Protein AF-A0A0N5A7H6-F1 (afdb_monomer_lite)

Structure (mmCIF, N/CA/C/O backbone):
data_AF-A0A0N5A7H6-F1
#
_entry.id   AF-A0A0N5A7H6-F1
#
loop_
_atom_site.group_PDB
_atom_site.id
_atom_site.type_symbol
_atom_site.label_atom_id
_atom_site.label_alt_id
_atom_site.label_comp_id
_atom_site.label_asym_id
_atom_site.label_entity_id
_atom_site.label_seq_id
_atom_site.pdbx_PDB_ins_code
_atom_site.Cartn_x
_atom_site.Cartn_y
_atom_site.Cartn_z
_atom_site.occupancy
_atom_site.B_iso_or_equiv
_atom_site.auth_seq_id
_atom_site.auth_comp_id
_atom_site.auth_asym_id
_atom_site.auth_atom_id
_atom_site.pdbx_PDB_model_num
ATOM 1 N N . MET A 1 1 ? -6.345 -15.958 -6.154 1.00 75.69 1 MET A N 1
ATOM 2 C CA . MET A 1 1 ? -6.484 -14.493 -5.970 1.00 75.69 1 MET A CA 1
ATOM 3 C C . MET A 1 1 ? -7.931 -14.139 -5.675 1.00 75.69 1 MET A C 1
ATOM 5 O O . MET A 1 1 ? -8.216 -13.827 -4.528 1.00 75.69 1 MET A O 1
ATOM 9 N N . LEU A 1 2 ? -8.843 -14.318 -6.636 1.00 79.56 2 LEU A N 1
ATOM 10 C CA . LEU A 1 2 ? -10.272 -14.018 -6.458 1.00 79.56 2 LEU A CA 1
ATOM 11 C C . LEU A 1 2 ? -10.934 -14.816 -5.324 1.00 79.56 2 LEU A C 1
ATOM 13 O O . LEU A 1 2 ? -11.657 -14.242 -4.518 1.00 79.56 2 LEU A O 1
ATOM 17 N N . SER A 1 3 ? -10.603 -16.105 -5.186 1.00 78.44 3 SER A N 1
ATOM 18 C CA . SER A 1 3 ? -11.061 -16.957 -4.072 1.00 78.44 3 SER A CA 1
ATOM 19 C C . SER A 1 3 ? -10.676 -16.433 -2.683 1.00 78.44 3 SER A C 1
ATOM 21 O O . SER A 1 3 ? -11.324 -16.767 -1.702 1.00 78.44 3 SER A O 1
ATOM 23 N N . ASN A 1 4 ? -9.623 -15.614 -2.604 1.00 75.88 4 ASN A N 1
ATOM 24 C CA . ASN A 1 4 ? -9.122 -15.016 -1.366 1.00 75.88 4 ASN A CA 1
ATOM 25 C C . ASN A 1 4 ? -9.544 -13.540 -1.241 1.00 75.88 4 ASN A C 1
ATOM 27 O O . ASN A 1 4 ? -8.993 -12.808 -0.425 1.00 75.88 4 ASN A O 1
ATOM 31 N N . GLY A 1 5 ? -10.482 -13.082 -2.080 1.00 79.06 5 GLY A N 1
ATOM 32 C CA . GLY A 1 5 ? -10.997 -11.714 -2.074 1.00 79.06 5 GLY A CA 1
ATOM 33 C C . GLY A 1 5 ? -10.101 -10.666 -2.740 1.00 79.06 5 GLY A C 1
ATOM 34 O O . GLY A 1 5 ? -10.402 -9.483 -2.621 1.00 79.06 5 GLY A O 1
ATOM 35 N N . TYR A 1 6 ? -9.027 -11.061 -3.432 1.00 82.62 6 TYR A N 1
ATOM 36 C CA . TYR A 1 6 ? -8.179 -10.128 -4.180 1.00 82.62 6 TYR A CA 1
ATOM 37 C C . TYR A 1 6 ? -8.671 -9.976 -5.619 1.00 82.62 6 TYR A C 1
ATOM 39 O O . TYR A 1 6 ? -8.721 -10.960 -6.358 1.00 82.62 6 TYR A O 1
ATOM 47 N N . ASP A 1 7 ? -8.962 -8.740 -6.019 1.00 88.44 7 ASP A N 1
ATOM 48 C CA . ASP A 1 7 ? -9.400 -8.364 -7.371 1.00 88.44 7 ASP A CA 1
ATOM 49 C C . ASP A 1 7 ? -8.281 -7.758 -8.233 1.00 88.44 7 ASP A C 1
ATOM 51 O O . ASP A 1 7 ? -8.454 -7.556 -9.435 1.00 88.44 7 ASP A O 1
ATOM 55 N N . THR A 1 8 ? -7.124 -7.478 -7.628 1.00 89.75 8 THR A N 1
ATOM 56 C CA . THR A 1 8 ? -6.000 -6.794 -8.262 1.00 89.75 8 THR A CA 1
ATOM 57 C C . THR A 1 8 ? -4.684 -7.469 -7.878 1.00 89.75 8 THR A C 1
ATOM 59 O O . THR A 1 8 ? -4.477 -7.832 -6.719 1.00 89.75 8 THR A O 1
ATOM 62 N N . ALA A 1 9 ? -3.776 -7.619 -8.839 1.00 91.19 9 ALA A N 1
ATOM 63 C CA . ALA A 1 9 ? -2.417 -8.108 -8.633 1.00 91.19 9 ALA A CA 1
ATOM 64 C C . ALA A 1 9 ? -1.413 -7.241 -9.396 1.00 91.19 9 ALA A C 1
ATOM 66 O O . ALA A 1 9 ? -1.769 -6.594 -10.378 1.00 91.19 9 ALA A O 1
ATOM 67 N N . VAL A 1 10 ? -0.151 -7.266 -8.979 1.00 92.94 10 VAL A N 1
ATOM 68 C CA . VAL A 1 10 ? 0.956 -6.692 -9.751 1.00 92.94 10 VAL A CA 1
ATOM 69 C C . VAL A 1 10 ? 1.814 -7.845 -10.246 1.00 92.94 10 VAL A C 1
ATOM 71 O O . VAL A 1 10 ? 2.207 -8.692 -9.445 1.00 92.94 10 VAL A O 1
ATOM 74 N N . LEU A 1 11 ? 2.087 -7.886 -11.548 1.00 93.75 11 LEU A N 1
ATOM 75 C CA . LEU A 1 11 ? 3.046 -8.822 -12.122 1.00 93.75 11 LEU A CA 1
ATOM 76 C C . LEU A 1 11 ? 4.397 -8.122 -12.256 1.00 93.75 11 LEU A C 1
ATOM 78 O O . LEU A 1 11 ? 4.477 -7.077 -12.895 1.00 93.75 11 LEU A O 1
ATOM 82 N N . THR A 1 12 ? 5.438 -8.694 -11.658 1.00 92.00 12 THR A N 1
ATOM 83 C CA . THR A 1 12 ? 6.781 -8.104 -11.609 1.00 92.00 12 THR A CA 1
ATOM 84 C C . THR A 1 12 ? 7.818 -9.109 -12.095 1.00 92.00 12 THR A C 1
ATOM 86 O O . THR A 1 12 ? 8.415 -9.833 -11.300 1.00 92.00 12 THR A O 1
ATOM 89 N N . ASP A 1 13 ? 8.030 -9.163 -13.409 1.00 90.94 13 ASP A N 1
ATOM 90 C CA . ASP A 1 13 ? 9.097 -9.978 -13.994 1.00 90.94 13 ASP A CA 1
ATOM 91 C C . ASP A 1 13 ? 10.478 -9.370 -13.680 1.00 90.94 13 ASP A C 1
ATOM 93 O O . ASP A 1 13 ? 10.632 -8.159 -13.489 1.00 90.94 13 ASP A O 1
ATOM 97 N N . ILE A 1 14 ? 11.509 -10.217 -13.608 1.00 91.94 14 ILE A N 1
ATOM 98 C CA . ILE A 1 14 ? 12.875 -9.786 -13.279 1.00 91.94 14 ILE A CA 1
ATOM 99 C C . ILE A 1 14 ? 13.539 -9.186 -14.517 1.00 91.94 14 ILE A C 1
ATOM 101 O O . ILE A 1 14 ? 13.830 -9.904 -15.476 1.00 91.94 14 ILE A O 1
ATOM 105 N N . ASN A 1 15 ? 13.842 -7.884 -14.468 1.00 90.12 15 ASN A N 1
ATOM 106 C CA . ASN A 1 15 ? 14.574 -7.149 -15.504 1.00 90.12 15 ASN A CA 1
ATOM 107 C C . ASN A 1 15 ? 14.006 -7.326 -16.936 1.00 90.12 15 ASN A C 1
ATOM 109 O O . ASN A 1 15 ? 14.751 -7.227 -17.912 1.00 90.12 15 ASN A O 1
ATOM 113 N N . ASN A 1 16 ? 12.713 -7.633 -17.082 1.00 89.56 16 ASN A N 1
ATOM 114 C CA . ASN A 1 16 ? 12.039 -7.788 -18.372 1.00 89.56 16 ASN A CA 1
ATOM 115 C C . ASN A 1 16 ? 10.517 -7.619 -18.224 1.00 89.56 16 ASN A C 1
ATOM 117 O O . ASN A 1 16 ? 10.019 -7.482 -17.110 1.00 89.56 16 ASN A O 1
ATOM 121 N N . SER A 1 17 ? 9.795 -7.615 -19.345 1.00 86.19 17 SER A N 1
ATOM 122 C CA . SER A 1 17 ? 8.330 -7.481 -19.384 1.00 86.19 17 SER A CA 1
ATOM 123 C C . SER A 1 17 ? 7.654 -8.400 -20.413 1.00 86.19 17 SER A C 1
ATOM 125 O O . SER A 1 17 ? 6.504 -8.186 -20.806 1.00 86.19 17 SER A O 1
ATOM 127 N N . THR A 1 18 ? 8.360 -9.439 -20.869 1.00 85.94 18 THR A N 1
ATOM 128 C CA . THR A 1 18 ? 7.963 -10.262 -22.023 1.00 85.94 18 THR A CA 1
ATOM 129 C C . THR A 1 18 ? 6.622 -10.970 -21.804 1.00 85.94 18 THR A C 1
ATOM 131 O O . THR A 1 18 ? 5.822 -11.067 -22.732 1.00 85.94 18 THR A O 1
ATOM 134 N N . GLY A 1 19 ? 6.341 -11.423 -20.577 1.00 83.25 19 GLY A N 1
ATOM 135 C CA . GLY A 1 19 ? 5.084 -12.095 -20.223 1.00 83.25 19 GLY A CA 1
ATOM 136 C C . GLY A 1 19 ? 3.967 -11.153 -19.765 1.00 83.25 19 GLY A C 1
ATOM 137 O O . GLY A 1 19 ? 2.836 -11.590 -19.534 1.00 83.25 19 GLY A O 1
ATOM 138 N N . THR A 1 20 ? 4.252 -9.856 -19.621 1.00 88.31 20 THR A N 1
ATOM 139 C CA . THR A 1 20 ? 3.367 -8.944 -18.892 1.00 88.31 20 THR A CA 1
ATOM 140 C C . THR A 1 20 ? 2.044 -8.702 -19.617 1.00 88.31 20 THR A C 1
ATOM 142 O O . THR A 1 20 ? 0.983 -8.776 -18.999 1.00 88.31 20 THR A O 1
ATOM 145 N N . LEU A 1 21 ? 2.072 -8.476 -20.934 1.00 87.88 21 LEU A N 1
ATOM 146 C CA . LEU A 1 21 ? 0.861 -8.179 -21.713 1.00 87.88 21 LEU A CA 1
ATOM 147 C C . LEU A 1 21 ? -0.096 -9.375 -21.799 1.00 87.88 21 LEU A C 1
ATOM 149 O O . LEU A 1 21 ? -1.309 -9.211 -21.665 1.00 87.88 21 LEU A O 1
ATOM 153 N N . GLU A 1 22 ? 0.440 -10.582 -21.988 1.00 91.00 22 GLU A N 1
ATOM 154 C CA . GLU A 1 22 ? -0.374 -11.798 -22.044 1.00 91.00 22 GLU A CA 1
ATOM 155 C C . GLU A 1 22 ? -1.038 -12.080 -20.691 1.00 91.00 22 GLU A C 1
ATOM 157 O O . GLU A 1 22 ? -2.228 -12.400 -20.637 1.00 91.00 22 GLU A O 1
ATOM 162 N N . CYS A 1 23 ? -0.298 -11.903 -19.592 1.00 90.44 23 CYS A N 1
ATOM 163 C CA . CYS A 1 23 ? -0.843 -12.049 -18.246 1.00 90.44 23 CYS A CA 1
ATOM 164 C C . CYS A 1 23 ? -1.941 -11.019 -17.962 1.00 90.44 23 CYS A C 1
ATOM 166 O O . CYS A 1 23 ? -2.985 -11.377 -17.422 1.00 90.44 23 CYS A O 1
ATOM 168 N N . ILE A 1 24 ? -1.747 -9.766 -18.382 1.00 90.56 24 ILE A N 1
ATOM 169 C CA . ILE A 1 24 ? -2.757 -8.712 -18.253 1.00 90.56 24 ILE A CA 1
ATOM 170 C C . ILE A 1 24 ? -4.047 -9.090 -18.982 1.00 90.56 24 ILE A C 1
ATOM 172 O O . ILE A 1 24 ? -5.126 -8.994 -18.397 1.00 90.56 24 ILE A O 1
ATOM 176 N N . LYS A 1 25 ? -3.942 -9.575 -20.224 1.00 91.25 25 LYS A N 1
ATOM 177 C CA . LYS A 1 25 ? -5.101 -10.018 -21.006 1.00 9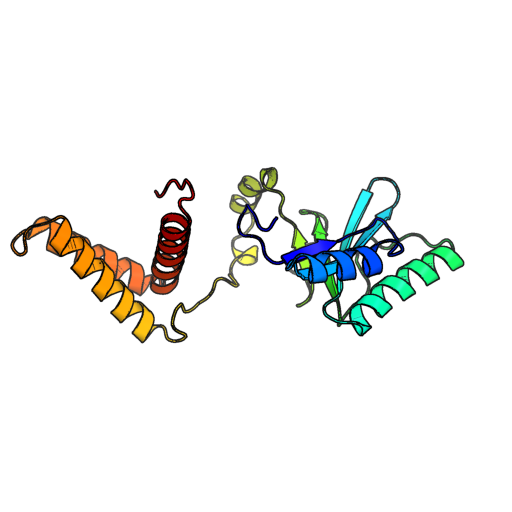1.25 25 LYS A CA 1
ATOM 178 C C . LYS A 1 25 ? -5.835 -11.177 -20.325 1.00 91.25 25 LYS A C 1
ATOM 180 O O . LYS A 1 25 ? -7.029 -11.074 -20.068 1.00 91.25 25 LYS A O 1
ATOM 185 N N . LYS A 1 26 ? -5.107 -12.235 -19.953 1.00 93.12 26 LYS A N 1
ATOM 186 C CA . LYS A 1 26 ? -5.674 -13.404 -19.256 1.00 93.12 26 LYS A CA 1
ATOM 187 C C . LYS A 1 26 ? -6.298 -13.038 -17.909 1.00 93.12 26 LYS A C 1
ATOM 189 O O . LYS A 1 26 ? -7.313 -13.610 -17.526 1.00 93.12 26 LYS A O 1
ATOM 194 N N . GLY A 1 27 ? -5.696 -12.095 -17.188 1.00 91.50 27 GLY A N 1
ATOM 195 C CA . GLY A 1 27 ? -6.237 -11.564 -15.944 1.00 91.50 27 GLY A CA 1
ATOM 196 C C . GLY A 1 27 ? -7.583 -10.888 -16.166 1.00 91.50 27 GLY A C 1
ATOM 197 O O . GLY A 1 27 ? -8.547 -11.231 -15.485 1.00 91.50 27 GLY A O 1
ATOM 198 N N . MET A 1 28 ? -7.672 -9.992 -17.155 1.00 89.81 28 MET A N 1
ATOM 199 C CA . MET A 1 28 ? -8.930 -9.326 -17.505 1.00 89.81 28 MET A CA 1
ATOM 200 C C . MET A 1 28 ? -10.031 -10.328 -17.865 1.00 89.81 28 MET A C 1
ATOM 202 O O . MET A 1 28 ? -11.128 -10.220 -17.321 1.00 89.81 28 MET A O 1
ATOM 206 N N . ASP A 1 29 ? -9.722 -11.334 -18.688 1.00 93.12 29 ASP A N 1
ATOM 207 C CA . ASP A 1 29 ? -10.672 -12.393 -19.065 1.00 93.12 29 ASP A CA 1
ATOM 208 C C . ASP A 1 29 ? -11.180 -13.185 -17.842 1.00 93.12 29 ASP A C 1
ATOM 210 O O . ASP A 1 29 ? -12.318 -13.648 -17.815 1.00 93.12 29 ASP A O 1
ATOM 214 N N . ALA A 1 30 ? -10.353 -13.307 -16.800 1.00 91.06 30 ALA A N 1
ATOM 215 C CA . ALA A 1 30 ? -10.688 -13.975 -15.544 1.00 91.06 30 ALA A CA 1
ATOM 216 C C . ALA A 1 30 ? -11.312 -13.047 -14.480 1.00 91.06 30 ALA A C 1
ATOM 218 O O . ALA A 1 30 ? -11.571 -13.501 -13.366 1.00 91.06 30 ALA A O 1
ATOM 219 N N . GLY A 1 31 ? -11.530 -11.759 -14.773 1.00 90.25 31 GLY A N 1
ATOM 220 C CA . GLY A 1 31 ? -12.033 -10.776 -13.804 1.00 90.25 31 GLY A CA 1
ATOM 221 C C . GLY A 1 31 ? -11.002 -10.325 -12.759 1.00 90.25 31 GLY A C 1
ATOM 222 O O . GLY A 1 31 ? -11.374 -9.820 -11.703 1.00 90.25 31 GLY A O 1
ATOM 223 N N . LEU A 1 32 ? -9.709 -10.515 -13.032 1.00 91.75 32 LEU A N 1
ATOM 224 C CA . LEU A 1 32 ? -8.590 -10.111 -12.182 1.00 91.75 32 LEU A CA 1
ATOM 225 C C . LEU A 1 32 ? -7.805 -8.971 -12.842 1.00 91.75 32 LEU A C 1
ATOM 227 O O . LEU A 1 32 ? -7.208 -9.128 -13.906 1.00 91.75 32 LEU A O 1
ATOM 231 N N . ARG A 1 33 ? -7.727 -7.817 -12.183 1.00 90.44 33 ARG A N 1
ATOM 232 C CA . ARG A 1 33 ? -6.949 -6.686 -12.689 1.00 90.44 33 ARG A CA 1
ATOM 233 C C . ARG A 1 33 ? -5.458 -6.908 -12.441 1.00 90.44 33 ARG A C 1
ATOM 235 O O . ARG A 1 33 ? -5.013 -6.917 -11.298 1.00 90.44 33 ARG A O 1
ATOM 242 N N . ILE A 1 34 ? -4.668 -7.036 -13.500 1.00 93.00 34 ILE A N 1
ATOM 243 C CA . ILE A 1 34 ? -3.207 -7.124 -13.396 1.00 93.00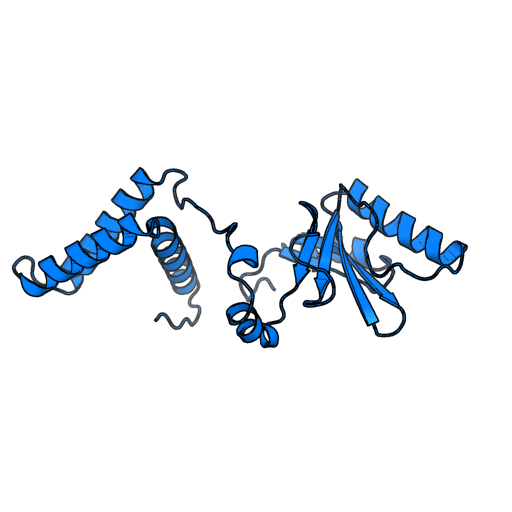 34 ILE A CA 1
ATOM 244 C C . ILE A 1 34 ? -2.595 -5.763 -13.722 1.00 93.00 34 ILE A C 1
ATOM 246 O O . ILE A 1 34 ? -2.891 -5.173 -14.760 1.00 93.00 34 ILE A O 1
ATOM 250 N N . LEU A 1 35 ? -1.734 -5.271 -12.838 1.00 92.94 35 LEU A N 1
ATOM 251 C CA . LEU A 1 35 ? -0.893 -4.103 -13.069 1.00 92.94 35 LEU A CA 1
ATOM 252 C C . LEU A 1 35 ? 0.485 -4.559 -13.550 1.00 92.94 35 LEU A C 1
ATOM 254 O O . LEU A 1 35 ? 1.055 -5.510 -13.011 1.00 92.94 35 LEU A O 1
ATOM 258 N N . ALA A 1 36 ? 1.021 -3.859 -14.546 1.00 94.31 36 ALA A N 1
ATOM 259 C CA . ALA A 1 36 ? 2.370 -4.093 -15.037 1.00 94.31 36 ALA A CA 1
ATOM 260 C C . ALA A 1 36 ? 3.408 -3.559 -14.042 1.00 94.31 36 ALA A C 1
ATOM 262 O O . ALA A 1 36 ? 3.326 -2.412 -13.598 1.00 94.31 36 ALA A O 1
ATOM 263 N N . GLY A 1 37 ? 4.419 -4.362 -13.742 1.00 95.62 37 GLY A N 1
ATOM 264 C CA . GLY A 1 37 ? 5.580 -3.954 -12.971 1.00 95.62 37 GLY A CA 1
ATOM 265 C C . GLY A 1 37 ? 6.833 -4.717 -13.384 1.00 95.62 37 GLY A C 1
ATOM 266 O O . GLY A 1 37 ? 6.798 -5.578 -14.260 1.00 95.62 37 GLY A O 1
ATOM 267 N N . MET A 1 38 ? 7.957 -4.377 -12.763 1.00 96.38 38 MET A N 1
ATOM 268 C CA . MET A 1 38 ? 9.261 -4.972 -13.040 1.00 96.38 38 MET A CA 1
ATOM 269 C C . MET A 1 38 ? 10.123 -4.953 -11.782 1.00 96.38 38 MET A C 1
ATOM 271 O O . MET A 1 38 ? 10.198 -3.935 -11.091 1.00 96.38 38 MET A O 1
ATOM 275 N N . GLU A 1 39 ? 10.790 -6.065 -11.491 1.00 96.81 39 GLU A N 1
ATOM 276 C CA . GLU A 1 39 ? 11.847 -6.096 -10.483 1.00 96.81 39 GLU A CA 1
ATOM 277 C C . GLU A 1 39 ? 13.177 -5.672 -11.107 1.00 96.81 39 GLU A C 1
ATOM 279 O O . GLU A 1 39 ? 13.628 -6.266 -12.089 1.00 96.81 39 GLU A O 1
ATOM 284 N N . PHE A 1 40 ? 13.838 -4.690 -10.498 1.00 96.44 40 PHE A N 1
ATOM 285 C CA . PHE A 1 40 ? 15.177 -4.254 -10.875 1.00 96.44 40 PHE A CA 1
ATOM 286 C C . PHE A 1 40 ? 16.192 -4.918 -9.955 1.00 96.44 40 PHE A C 1
ATOM 288 O O . PHE A 1 40 ? 16.321 -4.568 -8.776 1.00 96.44 40 PHE A O 1
ATOM 295 N N . ARG A 1 41 ? 16.892 -5.915 -10.502 1.00 94.94 41 ARG A N 1
ATOM 296 C CA . ARG A 1 41 ? 17.845 -6.745 -9.755 1.00 94.94 41 ARG A CA 1
ATOM 297 C C . ARG A 1 41 ? 19.242 -6.692 -10.349 1.00 94.94 41 ARG A C 1
ATOM 299 O O . ARG A 1 41 ? 19.401 -6.755 -11.5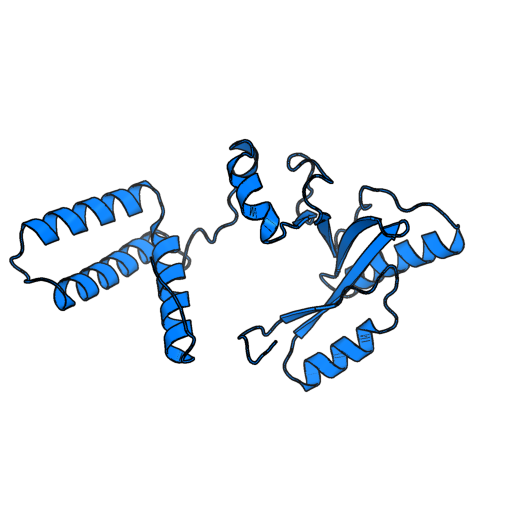74 1.00 94.94 41 ARG A O 1
ATOM 306 N N . ASN A 1 42 ? 20.250 -6.657 -9.483 1.00 90.75 42 ASN A N 1
ATOM 307 C CA . ASN A 1 42 ? 21.645 -6.866 -9.852 1.00 90.75 42 ASN A CA 1
ATOM 308 C C . ASN A 1 42 ? 22.117 -8.225 -9.315 1.00 90.75 42 ASN A C 1
ATOM 310 O O . ASN A 1 42 ? 22.359 -8.378 -8.121 1.00 90.75 42 ASN A O 1
ATOM 314 N N . GLY A 1 43 ? 22.191 -9.229 -10.193 1.00 89.12 43 GLY A N 1
ATOM 315 C CA . GLY A 1 43 ? 22.299 -10.624 -9.760 1.00 89.12 43 GLY A CA 1
ATOM 316 C C . GLY A 1 43 ? 21.075 -11.027 -8.934 1.00 89.12 43 GLY A C 1
ATOM 317 O O . GLY A 1 43 ? 19.941 -10.725 -9.312 1.00 89.12 43 GLY A O 1
ATOM 318 N N . ASP A 1 44 ? 21.307 -11.647 -7.780 1.00 90.56 44 ASP A N 1
ATOM 319 C CA . ASP A 1 44 ? 20.241 -12.045 -6.855 1.00 90.56 44 ASP A CA 1
ATOM 320 C C . ASP A 1 44 ? 19.737 -10.892 -5.980 1.00 90.56 44 ASP A C 1
ATOM 322 O O . ASP A 1 44 ? 18.716 -11.026 -5.301 1.00 90.56 44 ASP A O 1
ATOM 326 N N . GLU A 1 45 ? 20.405 -9.740 -5.997 1.00 93.56 45 GLU A N 1
ATOM 327 C CA . GLU A 1 45 ? 20.040 -8.613 -5.153 1.00 93.56 45 GLU A CA 1
ATOM 328 C C . GLU A 1 45 ? 18.918 -7.781 -5.783 1.00 93.56 45 GLU A C 1
ATOM 330 O O . GLU A 1 45 ? 19.061 -7.234 -6.877 1.00 93.56 45 GLU A O 1
ATOM 335 N N . LEU A 1 46 ? 17.793 -7.665 -5.074 1.00 94.81 46 LEU A N 1
ATOM 336 C CA . LEU A 1 46 ? 16.699 -6.767 -5.437 1.00 94.81 46 LEU A CA 1
ATOM 337 C C . LEU A 1 46 ? 17.011 -5.346 -4.962 1.00 94.81 46 LEU A C 1
ATOM 339 O O . LEU A 1 46 ? 17.156 -5.121 -3.759 1.00 94.81 46 LEU A O 1
ATOM 343 N N . PHE A 1 47 ? 17.060 -4.389 -5.891 1.00 95.75 47 PHE A N 1
ATOM 344 C CA . PHE A 1 47 ? 17.225 -2.971 -5.562 1.00 95.75 47 PHE A CA 1
ATOM 345 C C . PHE A 1 47 ? 15.878 -2.285 -5.360 1.00 95.75 47 PHE A C 1
ATOM 347 O O . PHE A 1 47 ? 15.662 -1.645 -4.333 1.00 95.75 47 PHE A O 1
ATOM 354 N N . TYR A 1 48 ? 14.953 -2.449 -6.304 1.00 97.38 48 TYR A N 1
ATOM 355 C CA . TYR A 1 48 ? 13.597 -1.910 -6.216 1.00 97.38 48 TYR A CA 1
ATOM 356 C C . TYR A 1 48 ? 12.659 -2.602 -7.200 1.00 97.38 48 TYR A C 1
ATOM 358 O O . TYR A 1 48 ? 13.079 -3.285 -8.132 1.00 97.38 48 TYR A O 1
ATOM 366 N N . ILE A 1 49 ? 11.365 -2.403 -6.982 1.00 98.00 49 ILE A N 1
ATOM 367 C CA . ILE A 1 49 ? 10.285 -2.845 -7.858 1.00 98.00 49 ILE A CA 1
ATOM 368 C C . ILE A 1 49 ? 9.620 -1.600 -8.440 1.00 98.00 49 ILE A C 1
ATOM 370 O O . ILE A 1 49 ? 9.201 -0.725 -7.686 1.00 98.00 49 ILE A O 1
ATOM 374 N N . GLY A 1 50 ? 9.510 -1.521 -9.764 1.00 97.75 50 GLY A N 1
ATOM 375 C CA . GLY A 1 50 ? 8.705 -0.510 -10.444 1.00 97.75 50 GLY A CA 1
ATOM 376 C C . GLY A 1 50 ? 7.307 -1.035 -10.745 1.00 97.75 50 GLY A C 1
ATOM 377 O O . GLY A 1 50 ? 7.163 -2.152 -11.228 1.00 97.75 50 GLY A O 1
ATOM 378 N N . ILE A 1 51 ? 6.275 -0.239 -10.482 1.00 97.56 51 ILE A N 1
ATOM 379 C CA . ILE A 1 51 ? 4.872 -0.560 -10.767 1.00 97.56 51 ILE A CA 1
ATOM 380 C C . ILE A 1 51 ? 4.305 0.565 -11.626 1.00 97.56 51 ILE A C 1
ATOM 382 O O . ILE A 1 51 ? 4.224 1.710 -11.183 1.00 97.56 51 ILE A O 1
ATOM 386 N N . ALA A 1 52 ? 3.912 0.267 -12.857 1.00 96.50 52 ALA A N 1
ATOM 387 C CA . ALA A 1 52 ? 3.401 1.269 -13.779 1.00 96.50 52 ALA A CA 1
ATOM 388 C C . ALA A 1 52 ? 2.035 1.804 -13.317 1.00 96.50 52 ALA A C 1
ATOM 390 O O . ALA A 1 52 ? 1.105 1.037 -13.069 1.00 96.50 52 ALA A O 1
ATOM 391 N N . LYS A 1 53 ? 1.889 3.135 -13.246 1.00 94.75 53 LYS A N 1
ATOM 392 C CA . LYS A 1 53 ? 0.591 3.789 -12.989 1.00 94.75 53 LYS A CA 1
ATOM 393 C C . LYS A 1 53 ? -0.289 3.805 -14.239 1.00 94.75 53 LYS A C 1
ATOM 395 O O . LYS A 1 53 ? -1.508 3.881 -14.138 1.00 94.75 53 LYS A O 1
ATOM 400 N N . ASN A 1 54 ? 0.344 3.817 -15.410 1.00 93.56 54 ASN A N 1
ATOM 401 C CA . ASN A 1 54 ? -0.274 3.933 -16.726 1.00 93.56 54 ASN A CA 1
ATOM 402 C C . ASN A 1 54 ? 0.713 3.459 -17.814 1.00 93.56 54 ASN A C 1
ATOM 404 O O . ASN A 1 54 ? 1.843 3.066 -17.516 1.00 93.56 54 ASN A O 1
ATOM 408 N N . GLU A 1 55 ? 0.306 3.536 -19.082 1.00 92.94 55 GLU A N 1
ATOM 409 C CA . GLU A 1 55 ? 1.131 3.148 -20.236 1.00 92.94 55 GLU A CA 1
ATOM 410 C C . GLU A 1 55 ? 2.461 3.915 -20.323 1.00 92.94 55 GLU A C 1
ATOM 412 O O . GLU A 1 55 ? 3.487 3.322 -20.655 1.00 92.94 55 GLU A O 1
ATOM 417 N N . LYS A 1 56 ? 2.481 5.209 -19.963 1.00 96.94 56 LYS A N 1
ATOM 418 C CA . LYS A 1 56 ? 3.720 6.007 -19.927 1.00 96.94 56 LYS A CA 1
ATOM 419 C C . LYS A 1 56 ? 4.682 5.473 -18.870 1.00 96.94 56 LYS A C 1
ATOM 421 O O . LYS A 1 56 ? 5.865 5.342 -19.147 1.00 96.94 56 LYS A O 1
ATOM 426 N N . GLY A 1 57 ? 4.169 5.096 -17.701 1.00 96.19 57 GLY A N 1
ATOM 427 C CA . GLY A 1 57 ? 4.957 4.461 -16.644 1.00 96.19 57 GLY A CA 1
ATOM 428 C C . GLY A 1 57 ? 5.528 3.121 -17.074 1.00 96.19 57 GLY A C 1
ATOM 429 O O . GLY A 1 57 ? 6.689 2.828 -16.823 1.00 96.19 57 GLY A O 1
ATOM 430 N N . PHE A 1 58 ? 4.741 2.314 -17.784 1.00 95.31 58 PHE A N 1
ATOM 431 C CA . PHE A 1 58 ? 5.245 1.055 -18.321 1.00 95.31 58 PHE A CA 1
ATOM 432 C C . PHE A 1 58 ? 6.344 1.289 -19.364 1.00 95.31 58 PHE A C 1
ATOM 434 O O . PHE A 1 58 ? 7.352 0.583 -19.363 1.00 95.31 58 PHE A O 1
ATOM 441 N N . LYS A 1 59 ? 6.197 2.312 -20.213 1.00 95.88 59 LYS A N 1
ATOM 442 C CA . LYS A 1 59 ? 7.242 2.727 -21.154 1.00 95.88 59 LYS A CA 1
ATOM 443 C C . LYS A 1 59 ? 8.516 3.178 -20.431 1.00 95.88 59 LYS A C 1
ATOM 445 O O . LYS A 1 59 ? 9.582 2.700 -20.787 1.00 95.88 59 LYS A O 1
ATOM 450 N N . GLU A 1 60 ? 8.407 4.015 -19.399 1.00 97.38 60 GLU A N 1
ATOM 451 C CA . GLU A 1 60 ? 9.544 4.483 -18.586 1.00 97.38 60 GLU A CA 1
ATOM 452 C C . GLU A 1 60 ? 10.380 3.316 -18.030 1.00 97.38 60 GLU A C 1
ATOM 454 O O . GLU A 1 60 ? 11.602 3.293 -18.186 1.00 97.38 60 GLU A O 1
ATOM 459 N N . LEU A 1 61 ? 9.723 2.313 -17.435 1.00 96.44 61 LEU A N 1
ATOM 460 C CA . LEU A 1 61 ? 10.402 1.135 -16.882 1.00 96.44 61 LEU A CA 1
ATOM 461 C C . LEU A 1 61 ? 11.098 0.302 -17.976 1.00 96.44 61 LEU A C 1
ATOM 463 O O . LEU A 1 61 ? 12.221 -0.168 -17.784 1.00 96.44 61 LEU A O 1
ATOM 467 N N . ASN A 1 62 ? 10.444 0.132 -19.130 1.00 95.25 62 ASN A N 1
ATOM 468 C CA . ASN A 1 62 ? 10.982 -0.635 -20.255 1.00 95.25 62 ASN A CA 1
ATOM 469 C C . ASN A 1 62 ? 12.137 0.075 -20.968 1.00 95.25 62 ASN A C 1
ATOM 471 O O . ASN A 1 62 ? 13.123 -0.573 -21.324 1.00 95.25 62 ASN A O 1
ATOM 475 N N . ASP A 1 63 ? 12.039 1.387 -21.177 1.00 95.69 63 ASP A N 1
ATOM 476 C CA . ASP A 1 63 ? 13.107 2.186 -21.779 1.00 95.69 63 ASP A CA 1
ATOM 477 C C . ASP A 1 63 ? 14.373 2.087 -20.925 1.00 95.69 63 ASP A C 1
ATOM 479 O O . ASP A 1 63 ? 15.449 1.798 -21.448 1.00 95.69 63 ASP A O 1
ATOM 483 N N . PHE A 1 64 ? 14.226 2.220 -19.603 1.00 95.81 64 PHE A N 1
ATOM 484 C CA . PHE A 1 64 ? 15.341 2.154 -18.666 1.00 95.81 64 PHE A CA 1
ATOM 485 C C . PHE A 1 64 ? 16.068 0.803 -18.701 1.00 95.81 64 PHE A C 1
ATOM 487 O O . PHE A 1 64 ? 17.296 0.755 -18.827 1.00 95.81 64 PHE A O 1
ATOM 494 N N . ILE A 1 65 ? 15.334 -0.315 -18.646 1.00 93.88 65 ILE A N 1
ATOM 495 C CA . ILE A 1 65 ? 15.978 -1.635 -18.707 1.00 93.88 65 ILE A CA 1
ATOM 496 C C . ILE A 1 65 ? 16.570 -1.921 -20.095 1.00 93.88 65 ILE A C 1
ATOM 498 O O . ILE A 1 65 ? 17.621 -2.554 -20.205 1.00 93.88 65 ILE A O 1
ATOM 50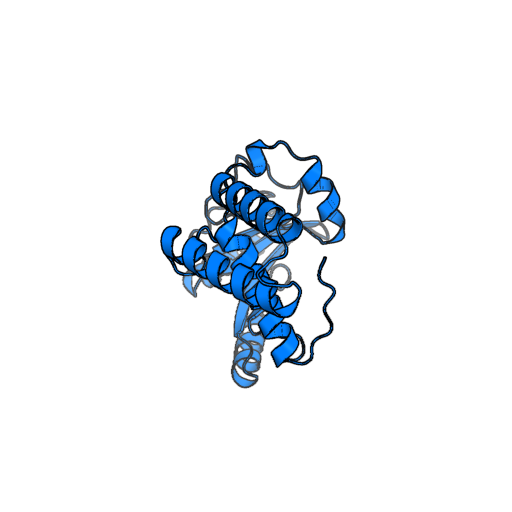2 N N . THR A 1 66 ? 15.940 -1.413 -21.158 1.00 93.38 66 THR A N 1
ATOM 503 C CA . THR A 1 66 ? 16.431 -1.543 -22.536 1.00 93.38 66 THR A CA 1
ATOM 504 C C . THR A 1 66 ? 17.743 -0.790 -22.725 1.00 93.38 66 THR A C 1
ATOM 506 O O . THR A 1 66 ? 18.687 -1.338 -23.297 1.00 93.38 66 THR A O 1
ATOM 509 N N . GLU A 1 67 ? 17.833 0.441 -22.224 1.00 92.50 67 GLU A N 1
ATOM 510 C CA . GLU A 1 67 ? 19.054 1.243 -22.254 1.00 92.50 67 GLU A CA 1
ATOM 511 C C . GLU A 1 67 ? 20.187 0.555 -21.490 1.00 92.50 67 GLU A C 1
ATOM 513 O O . GLU A 1 67 ? 21.290 0.400 -22.018 1.00 92.50 67 GLU A O 1
ATOM 518 N N . ARG A 1 68 ? 19.900 0.045 -20.287 1.00 91.00 68 ARG A N 1
ATOM 519 C CA . ARG A 1 68 ? 20.862 -0.731 -19.498 1.00 91.00 68 ARG A CA 1
ATOM 520 C C . ARG A 1 68 ? 21.378 -1.951 -20.261 1.00 91.00 68 ARG A C 1
ATOM 522 O O . ARG A 1 68 ? 22.586 -2.174 -20.305 1.00 91.00 68 ARG A O 1
ATO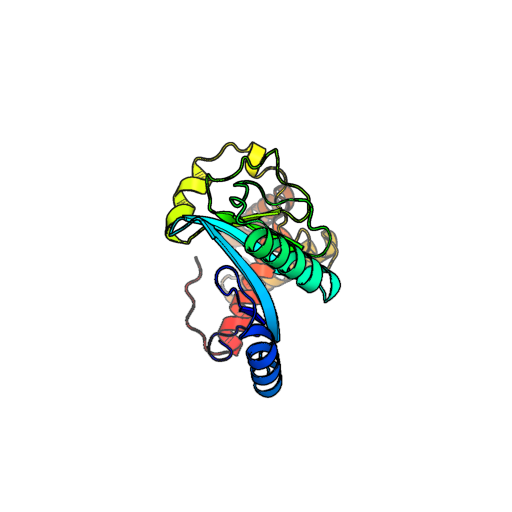M 529 N N . ASN A 1 69 ? 20.491 -2.723 -20.890 1.00 90.12 69 ASN A N 1
ATOM 530 C CA . ASN A 1 69 ? 20.875 -3.904 -21.668 1.00 90.12 69 ASN A CA 1
ATOM 531 C C . ASN A 1 69 ? 21.750 -3.545 -22.879 1.00 90.12 69 ASN A C 1
ATOM 533 O O . ASN A 1 69 ? 22.701 -4.267 -23.177 1.00 90.12 69 ASN A O 1
ATOM 537 N N . ARG A 1 70 ? 21.470 -2.417 -23.548 1.00 92.19 70 ARG A N 1
ATOM 538 C CA . ARG A 1 70 ? 22.295 -1.909 -24.658 1.00 92.19 70 ARG A CA 1
ATOM 539 C C . ARG A 1 70 ? 23.681 -1.471 -24.191 1.00 92.19 70 ARG A C 1
ATOM 541 O O . ARG A 1 70 ? 24.673 -1.833 -24.814 1.00 92.19 70 ARG A O 1
ATOM 548 N N . ASN A 1 71 ? 23.743 -0.736 -23.085 1.00 90.88 71 ASN A N 1
ATOM 549 C CA . ASN A 1 71 ? 24.974 -0.117 -22.593 1.00 90.88 71 ASN A CA 1
ATOM 550 C C . ASN A 1 71 ? 25.785 -1.028 -21.655 1.00 90.88 71 ASN A C 1
ATOM 552 O O . ASN A 1 71 ? 26.892 -0.665 -21.263 1.00 90.88 71 ASN A O 1
ATOM 556 N N . LYS A 1 72 ? 25.243 -2.194 -21.270 1.00 86.88 72 LYS A N 1
ATOM 557 C CA . LYS A 1 72 ? 25.789 -3.095 -20.235 1.00 86.88 72 LYS A CA 1
ATOM 558 C C . LYS A 1 72 ? 26.115 -2.367 -18.923 1.00 86.88 72 LYS A C 1
ATOM 560 O O . LYS A 1 72 ? 27.052 -2.735 -18.215 1.00 86.88 72 LYS A O 1
ATOM 565 N N . SER A 1 73 ? 25.349 -1.327 -18.603 1.00 85.31 73 SER A N 1
ATOM 566 C CA . SER A 1 73 ? 25.547 -0.539 -17.392 1.00 85.31 73 SER A CA 1
ATOM 567 C C . SER A 1 73 ? 25.029 -1.275 -16.152 1.00 85.31 73 SER A C 1
ATOM 569 O O . SER A 1 73 ? 24.174 -2.170 -16.214 1.00 85.31 73 SER A O 1
ATOM 571 N N . VAL A 1 74 ? 25.576 -0.906 -14.994 1.00 88.88 74 VAL A N 1
ATOM 572 C CA . VAL A 1 74 ? 25.120 -1.414 -13.697 1.00 88.88 74 VAL A CA 1
ATOM 573 C C . VAL A 1 74 ? 23.831 -0.692 -13.313 1.00 88.88 74 VAL A C 1
ATOM 575 O O . VAL A 1 74 ? 23.695 0.509 -13.548 1.00 88.88 74 VAL A O 1
ATOM 578 N N . LEU A 1 75 ? 22.877 -1.416 -12.722 1.00 92.19 75 LEU A N 1
ATOM 579 C CA . LEU A 1 75 ? 21.682 -0.781 -12.171 1.00 92.19 75 LEU A CA 1
ATOM 580 C C . LEU A 1 75 ? 22.071 0.103 -10.974 1.00 92.19 75 LEU A C 1
ATOM 582 O O . LEU A 1 75 ? 22.828 -0.345 -10.113 1.00 92.19 75 LEU A O 1
ATOM 586 N N . PRO A 1 76 ? 21.554 1.335 -10.873 1.00 93.75 76 PRO A N 1
ATOM 587 C CA . PRO A 1 76 ? 21.715 2.135 -9.672 1.00 93.75 76 PRO A CA 1
ATOM 588 C C . PRO A 1 76 ? 20.888 1.520 -8.539 1.00 93.75 76 PRO A C 1
ATOM 590 O O . PRO A 1 76 ? 19.810 0.985 -8.789 1.00 93.75 76 PRO A O 1
ATOM 593 N N . ILE A 1 77 ? 21.363 1.624 -7.295 1.00 92.56 77 ILE A N 1
ATOM 594 C CA . ILE A 1 77 ? 20.620 1.169 -6.102 1.00 92.56 77 ILE A CA 1
ATOM 595 C C . ILE A 1 77 ? 19.355 2.017 -5.906 1.00 92.56 77 ILE A C 1
ATOM 597 O O . ILE A 1 77 ? 18.298 1.502 -5.552 1.00 92.56 77 ILE A O 1
ATOM 601 N N . ASN A 1 78 ? 19.448 3.317 -6.195 1.00 94.19 78 ASN A N 1
ATOM 602 C CA . ASN A 1 78 ? 18.306 4.220 -6.213 1.00 94.19 78 ASN A CA 1
ATOM 603 C C . ASN A 1 78 ? 17.718 4.291 -7.622 1.00 94.19 78 ASN A C 1
ATOM 605 O O . ASN A 1 78 ? 18.428 4.629 -8.567 1.00 94.19 78 ASN A O 1
ATOM 609 N N . ALA A 1 79 ? 16.422 4.006 -7.750 1.00 95.38 79 ALA A N 1
ATOM 610 C CA . ALA A 1 79 ? 15.690 4.259 -8.983 1.00 95.38 79 ALA A CA 1
ATOM 611 C C . ALA A 1 79 ? 15.866 5.712 -9.476 1.00 95.38 79 ALA A C 1
ATOM 613 O O . ALA A 1 79 ? 15.868 6.638 -8.654 1.00 95.38 79 ALA A O 1
ATOM 614 N N . PRO A 1 80 ? 16.003 5.924 -10.797 1.00 95.00 80 PRO A N 1
ATOM 615 C CA . PRO A 1 80 ? 15.885 7.251 -11.388 1.00 95.00 80 PRO A CA 1
ATOM 616 C C . PRO A 1 80 ? 14.445 7.777 -11.267 1.00 95.00 80 PRO A C 1
ATOM 618 O O . PRO A 1 80 ? 13.549 7.119 -10.732 1.00 95.00 80 PRO A O 1
ATOM 621 N N . ASP A 1 81 ? 14.216 8.992 -11.760 1.00 95.44 81 ASP A N 1
ATOM 622 C CA . ASP A 1 81 ? 12.892 9.603 -11.728 1.00 95.44 81 ASP A CA 1
ATOM 623 C C . ASP A 1 81 ? 11.910 8.923 -12.685 1.00 95.44 81 ASP A C 1
ATOM 625 O O . ASP A 1 81 ? 12.005 9.049 -13.903 1.00 95.44 81 ASP A O 1
ATOM 629 N N . PHE A 1 82 ? 10.927 8.239 -12.097 1.00 96.56 82 PHE A N 1
ATOM 630 C CA . PHE A 1 82 ? 9.826 7.583 -12.800 1.00 96.56 82 PHE A CA 1
ATOM 631 C C . PHE A 1 82 ? 8.475 8.186 -12.387 1.00 96.56 82 PHE A C 1
ATOM 633 O O . PHE A 1 82 ? 7.751 7.596 -11.577 1.00 96.56 82 PHE A O 1
ATOM 640 N N . PRO A 1 83 ? 8.102 9.377 -12.886 1.00 95.69 83 PRO A N 1
ATOM 641 C CA . PRO A 1 83 ? 6.897 10.075 -12.435 1.00 95.69 83 PRO A CA 1
ATOM 642 C C . PRO A 1 83 ? 5.613 9.269 -12.690 1.00 95.69 83 PRO A C 1
ATOM 644 O O . PRO A 1 83 ? 4.643 9.385 -11.928 1.00 95.69 83 PRO A O 1
ATOM 647 N N . ASN A 1 84 ? 5.606 8.399 -13.707 1.00 97.19 84 ASN A N 1
ATOM 648 C CA . ASN A 1 84 ? 4.462 7.564 -14.057 1.00 97.19 84 ASN A CA 1
ATOM 649 C C . ASN A 1 84 ? 4.540 6.137 -13.483 1.00 97.19 84 ASN A C 1
ATOM 651 O O . ASN A 1 84 ? 3.672 5.318 -13.787 1.00 97.19 84 ASN A O 1
ATOM 655 N N . ALA A 1 85 ? 5.502 5.837 -12.607 1.00 97.38 85 ALA A N 1
ATOM 656 C CA . ALA A 1 85 ? 5.576 4.572 -11.878 1.00 97.38 85 ALA A CA 1
ATOM 657 C C . ALA A 1 85 ? 5.604 4.794 -10.359 1.00 97.38 85 ALA A C 1
ATOM 659 O O . ALA A 1 85 ? 6.015 5.844 -9.862 1.00 97.38 85 ALA A O 1
ATOM 660 N N . PHE A 1 86 ? 5.121 3.813 -9.605 1.00 97.75 86 PHE A N 1
ATOM 661 C CA . PHE A 1 86 ? 5.444 3.679 -8.191 1.00 97.75 86 PHE A CA 1
ATOM 662 C C . PHE A 1 86 ? 6.722 2.865 -8.047 1.00 97.75 86 PHE A C 1
ATOM 664 O O . PHE A 1 86 ? 6.884 1.865 -8.744 1.00 97.75 86 PHE A O 1
ATOM 671 N N . ILE A 1 87 ? 7.595 3.261 -7.128 1.00 97.88 87 ILE A N 1
ATOM 672 C CA . ILE A 1 87 ? 8.835 2.545 -6.834 1.00 97.88 87 ILE A CA 1
ATOM 673 C C . ILE A 1 87 ? 8.771 2.013 -5.412 1.00 97.88 87 ILE A C 1
ATOM 675 O O . ILE A 1 87 ? 8.520 2.760 -4.471 1.00 97.88 87 ILE A O 1
ATOM 679 N N . VAL A 1 88 ? 8.995 0.714 -5.255 1.00 97.50 88 VAL A N 1
ATOM 680 C CA . VAL A 1 88 ? 8.986 0.043 -3.957 1.00 97.50 88 VAL A CA 1
ATOM 681 C C . VAL A 1 88 ? 10.378 -0.506 -3.682 1.00 97.50 88 VAL A C 1
ATOM 683 O O . VAL A 1 88 ? 10.826 -1.445 -4.340 1.00 97.50 88 VAL A O 1
ATOM 686 N N . TYR A 1 89 ? 11.062 0.072 -2.702 1.00 96.75 89 TYR A N 1
ATOM 687 C CA . TYR A 1 89 ? 12.361 -0.404 -2.235 1.00 96.75 89 TYR A CA 1
ATOM 688 C C . TYR A 1 89 ? 12.177 -1.482 -1.165 1.00 96.75 89 TYR A C 1
ATOM 690 O O . TYR A 1 89 ? 11.265 -1.366 -0.343 1.00 96.75 89 TYR A O 1
ATOM 698 N N . PRO A 1 90 ? 13.028 -2.518 -1.102 1.00 94.88 90 PRO A N 1
ATOM 699 C CA . PRO A 1 90 ? 13.079 -3.386 0.065 1.00 94.88 90 PRO A CA 1
ATOM 700 C C . PRO A 1 90 ? 13.360 -2.577 1.339 1.00 94.88 90 PRO A C 1
ATOM 702 O O . PRO A 1 90 ? 14.068 -1.570 1.308 1.00 94.88 90 PRO A O 1
ATOM 705 N N . TYR A 1 91 ? 12.824 -3.032 2.469 1.00 91.50 91 TYR A N 1
ATOM 706 C CA . TYR A 1 91 ? 13.133 -2.449 3.775 1.00 91.50 91 TYR A CA 1
ATOM 707 C C . TYR A 1 91 ? 14.651 -2.335 4.008 1.00 91.50 91 TYR A C 1
ATOM 709 O O . TYR A 1 91 ? 15.397 -3.222 3.594 1.00 91.50 91 TYR A O 1
ATOM 717 N N . GLU A 1 92 ? 15.084 -1.240 4.643 1.00 87.62 92 GLU A N 1
ATOM 718 C CA . GLU A 1 92 ? 16.492 -0.868 4.907 1.00 87.62 92 GLU A CA 1
ATOM 719 C C . GLU A 1 92 ? 17.329 -0.469 3.665 1.00 87.62 92 GLU A C 1
ATOM 721 O O . GLU A 1 92 ? 18.485 -0.085 3.817 1.00 87.62 92 GLU A O 1
ATOM 726 N N . LYS A 1 93 ? 16.781 -0.492 2.436 1.00 89.19 93 LYS A N 1
ATOM 727 C CA . LYS A 1 93 ? 17.531 -0.089 1.220 1.00 89.19 93 LYS A CA 1
ATOM 728 C C . LYS A 1 93 ? 17.520 1.409 0.921 1.00 89.19 93 LYS A C 1
ATOM 730 O O . LYS A 1 93 ? 18.359 1.870 0.152 1.00 89.19 93 LYS A O 1
ATOM 735 N N . LYS A 1 94 ? 16.578 2.157 1.496 1.00 90.06 94 LYS A N 1
ATOM 736 C CA . LYS A 1 94 ? 16.457 3.607 1.318 1.00 90.06 94 LYS A CA 1
ATOM 737 C C . LYS A 1 94 ? 15.945 4.253 2.598 1.00 90.06 94 LYS A C 1
ATOM 739 O O . LYS A 1 94 ? 15.059 3.709 3.255 1.00 90.06 94 LYS A O 1
ATOM 744 N N . GLU A 1 95 ? 16.503 5.411 2.934 1.00 87.25 95 GLU A N 1
ATOM 745 C CA . GLU A 1 95 ? 16.046 6.212 4.069 1.00 87.25 95 GLU A CA 1
ATOM 746 C C . GLU A 1 95 ? 14.646 6.774 3.808 1.00 87.25 95 GLU A C 1
ATOM 748 O O . GLU A 1 95 ? 14.375 7.330 2.741 1.00 87.25 95 GLU A O 1
ATOM 753 N N . ILE A 1 96 ? 13.764 6.656 4.804 1.00 85.75 96 ILE A N 1
ATOM 754 C CA . ILE A 1 96 ? 12.354 7.059 4.700 1.00 85.75 96 ILE A CA 1
ATOM 755 C C . ILE A 1 96 ? 12.216 8.568 4.453 1.00 85.75 96 ILE A C 1
ATOM 757 O O . ILE A 1 96 ? 11.358 8.983 3.677 1.00 85.75 96 ILE A O 1
ATOM 761 N N . SER A 1 97 ? 13.097 9.382 5.043 1.00 84.38 97 SER A N 1
ATOM 762 C CA . SER A 1 97 ? 13.135 10.840 4.852 1.00 84.38 97 SER A CA 1
ATOM 763 C C . SER A 1 97 ? 13.412 11.269 3.410 1.00 84.38 97 SER A C 1
ATOM 765 O O . SER A 1 97 ? 13.078 12.390 3.039 1.00 84.38 97 SER A O 1
ATOM 767 N N . ASN A 1 98 ? 13.998 10.387 2.595 1.00 88.50 98 ASN A N 1
ATOM 768 C CA . ASN A 1 98 ? 14.432 10.687 1.230 1.00 88.50 98 ASN A CA 1
ATOM 769 C C . ASN A 1 98 ? 13.492 10.087 0.169 1.00 88.50 98 ASN A C 1
ATOM 771 O O . ASN A 1 98 ? 13.845 10.049 -1.013 1.00 88.50 98 ASN A O 1
ATOM 775 N N . LEU A 1 99 ? 12.327 9.569 0.572 1.00 90.38 99 LEU A N 1
ATOM 776 C CA . LEU A 1 99 ? 11.333 9.031 -0.354 1.00 90.38 99 LEU A CA 1
ATOM 777 C C . LEU A 1 99 ? 10.583 10.157 -1.064 1.00 90.38 99 LEU A C 1
ATOM 779 O O . LEU A 1 99 ? 10.032 11.061 -0.436 1.00 90.38 99 LEU A O 1
ATOM 783 N N . LYS A 1 100 ? 10.509 10.057 -2.390 1.00 91.44 100 LYS A N 1
ATOM 784 C CA . LYS A 1 100 ? 9.619 10.878 -3.218 1.00 91.44 100 LYS A CA 1
ATOM 785 C C . LYS A 1 100 ? 8.170 10.412 -3.055 1.00 91.44 100 LYS A C 1
ATOM 787 O O . LYS A 1 100 ? 7.891 9.320 -2.568 1.00 91.44 100 LYS A O 1
ATOM 792 N N . GLU A 1 101 ? 7.216 11.216 -3.517 1.00 90.25 101 GLU A N 1
ATOM 793 C CA . GLU A 1 101 ? 5.778 10.938 -3.365 1.00 90.25 101 GLU A CA 1
ATOM 794 C C . GLU A 1 101 ? 5.333 9.594 -3.982 1.00 90.25 101 GLU A C 1
ATOM 796 O O . GLU A 1 101 ? 4.406 8.936 -3.497 1.00 90.25 101 GLU A O 1
ATOM 801 N N . ASN A 1 102 ? 6.003 9.172 -5.054 1.00 93.75 102 ASN A N 1
ATOM 802 C CA . ASN A 1 102 ? 5.766 7.912 -5.750 1.00 93.75 102 ASN A CA 1
ATOM 803 C C . ASN A 1 102 ? 6.667 6.761 -5.268 1.00 93.75 102 ASN A C 1
ATOM 805 O O . ASN A 1 102 ? 6.627 5.687 -5.869 1.00 93.75 102 ASN A O 1
ATOM 809 N N . GLU A 1 103 ? 7.452 6.957 -4.211 1.00 94.94 103 GLU A N 1
ATOM 810 C CA . GLU A 1 103 ? 8.364 5.958 -3.662 1.00 94.94 103 GLU A CA 1
ATOM 811 C C . GLU A 1 103 ? 7.880 5.433 -2.307 1.00 94.94 103 GLU A C 1
ATOM 813 O O . GLU A 1 103 ? 7.304 6.151 -1.490 1.00 94.94 103 GLU A O 1
ATOM 818 N N . TYR A 1 104 ? 8.115 4.146 -2.071 1.00 94.25 104 TYR A N 1
ATOM 819 C CA . TYR A 1 104 ? 7.601 3.413 -0.922 1.00 94.25 104 TYR A CA 1
ATOM 820 C C . TYR A 1 104 ? 8.632 2.403 -0.424 1.00 94.25 104 TYR A C 1
ATOM 822 O O . TYR A 1 104 ? 9.478 1.926 -1.182 1.00 94.25 104 TYR A O 1
ATOM 830 N N . ILE A 1 105 ? 8.509 2.019 0.847 1.00 93.00 105 ILE A N 1
ATOM 831 C CA . ILE A 1 105 ? 9.261 0.906 1.426 1.00 93.00 105 ILE A CA 1
ATOM 832 C C . ILE A 1 105 ? 8.365 -0.327 1.518 1.00 93.00 105 ILE A C 1
ATOM 834 O O . ILE A 1 105 ? 7.301 -0.309 2.138 1.00 93.00 105 ILE A O 1
ATOM 838 N N . GLY A 1 106 ? 8.809 -1.417 0.904 1.00 92.38 106 GLY A N 1
ATOM 839 C CA . GLY A 1 106 ? 8.183 -2.725 0.973 1.00 92.38 106 GLY A CA 1
ATOM 840 C C . GLY A 1 106 ? 8.541 -3.433 2.274 1.00 92.38 106 GLY A C 1
ATOM 841 O O . GLY A 1 106 ? 9.697 -3.793 2.501 1.00 92.38 106 GLY A O 1
ATOM 842 N N . ILE A 1 107 ? 7.529 -3.684 3.101 1.00 90.06 107 ILE A N 1
ATOM 843 C CA . ILE A 1 107 ? 7.663 -4.388 4.378 1.00 90.06 107 ILE A CA 1
ATOM 844 C C . ILE A 1 107 ? 7.153 -5.819 4.220 1.00 90.06 107 ILE A C 1
ATOM 846 O O . ILE A 1 107 ? 5.963 -6.054 3.991 1.00 90.06 107 ILE A O 1
ATOM 850 N N . ARG A 1 108 ? 8.035 -6.803 4.400 1.00 88.69 108 ARG A N 1
ATOM 851 C CA . ARG A 1 108 ? 7.639 -8.217 4.447 1.00 88.69 108 ARG A CA 1
ATOM 852 C C . ARG A 1 108 ? 6.958 -8.535 5.784 1.00 88.69 108 ARG A C 1
ATOM 854 O O . ARG A 1 108 ? 7.305 -7.928 6.795 1.00 88.69 108 ARG A O 1
ATOM 861 N N . PRO A 1 109 ? 6.053 -9.530 5.859 1.00 85.94 109 PRO A N 1
ATOM 862 C CA . PRO A 1 109 ? 5.396 -9.907 7.116 1.00 85.94 109 PRO A CA 1
ATOM 863 C C . PRO A 1 109 ? 6.360 -10.136 8.293 1.00 85.94 109 PRO A C 1
ATOM 865 O O . PRO A 1 109 ? 6.086 -9.689 9.403 1.00 85.94 109 PRO A O 1
ATOM 868 N N . LEU A 1 110 ? 7.522 -10.741 8.028 1.00 87.12 110 LEU A N 1
ATOM 869 C CA . LEU A 1 110 ? 8.577 -11.001 9.018 1.00 87.12 110 LEU A CA 1
ATOM 870 C C . LEU A 1 110 ? 9.283 -9.732 9.531 1.00 87.12 110 LEU A C 1
ATOM 872 O O . LEU A 1 110 ? 9.926 -9.769 10.572 1.00 87.12 110 LEU A O 1
ATOM 876 N N . GLN A 1 111 ? 9.174 -8.610 8.819 1.00 88.06 111 GLN A N 1
ATOM 877 C CA . GLN A 1 111 ? 9.800 -7.333 9.179 1.00 88.06 111 GLN A CA 1
ATOM 878 C C . GLN A 1 111 ? 8.865 -6.431 9.999 1.00 88.06 111 GLN A C 1
ATOM 880 O O . GLN A 1 111 ? 9.285 -5.372 10.455 1.00 88.06 111 GLN A O 1
ATOM 885 N N . ARG A 1 112 ? 7.608 -6.836 10.234 1.00 82.62 112 ARG A N 1
ATOM 886 C CA . ARG A 1 112 ? 6.613 -6.011 10.947 1.00 82.62 112 ARG A CA 1
ATOM 887 C C . ARG A 1 112 ? 7.037 -5.626 12.363 1.00 82.62 112 ARG A C 1
ATOM 889 O O . ARG A 1 112 ? 6.691 -4.546 12.820 1.00 82.62 112 ARG A O 1
ATOM 896 N N . THR A 1 113 ? 7.784 -6.479 13.057 1.00 83.12 113 THR A N 1
ATOM 897 C CA . THR A 1 113 ? 8.295 -6.175 14.402 1.00 83.12 113 THR A CA 1
ATOM 898 C C . THR A 1 113 ? 9.349 -5.072 14.378 1.00 83.12 113 THR A C 1
ATOM 900 O O . THR A 1 113 ? 9.391 -4.266 15.303 1.00 83.12 113 THR A O 1
ATOM 903 N N . LYS A 1 114 ? 10.134 -4.961 13.300 1.00 82.50 114 LYS A N 1
ATOM 904 C CA . LYS A 1 114 ? 11.166 -3.926 13.160 1.00 82.50 114 LYS A CA 1
ATOM 905 C C . LYS A 1 114 ? 10.570 -2.521 13.061 1.00 82.50 114 LYS A C 1
ATOM 907 O O . LYS A 1 114 ? 11.110 -1.598 13.651 1.00 82.50 114 LYS A O 1
ATOM 912 N N . ILE A 1 115 ? 9.394 -2.385 12.441 1.00 80.19 115 ILE A N 1
ATOM 913 C CA . ILE A 1 115 ? 8.651 -1.114 12.365 1.00 80.19 115 ILE A CA 1
ATOM 914 C C . ILE A 1 115 ? 8.427 -0.495 13.746 1.00 80.19 115 ILE A C 1
ATOM 916 O O . ILE A 1 115 ? 8.532 0.715 13.905 1.00 80.19 115 ILE A O 1
ATOM 920 N N . THR A 1 116 ? 8.135 -1.307 14.764 1.00 76.56 116 THR A N 1
ATOM 921 C CA . THR A 1 116 ? 7.893 -0.778 16.118 1.00 76.56 116 THR A CA 1
ATOM 922 C C . THR A 1 116 ? 9.136 -0.178 16.776 1.00 76.56 116 THR A C 1
ATOM 924 O O . THR A 1 116 ? 9.003 0.552 17.753 1.00 76.56 116 THR A O 1
ATOM 927 N N . MET A 1 117 ? 10.325 -0.470 16.241 1.00 82.69 117 MET A N 1
ATOM 928 C CA . MET A 1 117 ? 11.607 0.064 16.702 1.00 82.69 117 MET A CA 1
ATOM 929 C C . MET A 1 117 ? 12.045 1.308 15.916 1.00 82.69 117 MET A C 1
ATOM 931 O O . MET A 1 117 ? 13.036 1.937 16.277 1.00 82.69 117 MET A O 1
ATOM 935 N N . GLU A 1 118 ? 11.332 1.669 14.847 1.00 83.44 118 GLU A N 1
ATOM 936 C CA . GLU A 1 118 ? 11.662 2.825 14.015 1.00 83.44 118 GLU A CA 1
ATOM 937 C C . GLU A 1 118 ? 11.334 4.148 14.727 1.00 83.44 118 GLU A C 1
ATOM 939 O O . GLU A 1 118 ? 10.354 4.222 15.482 1.00 83.44 118 GLU A O 1
ATOM 944 N N . PRO A 1 119 ? 12.105 5.222 14.469 1.00 84.19 119 PRO A N 1
ATOM 945 C CA . PRO A 1 119 ? 11.805 6.555 14.974 1.00 84.19 119 PRO A CA 1
ATOM 946 C C . PRO A 1 119 ? 10.363 6.971 14.679 1.00 84.19 119 PRO A C 1
ATOM 948 O O . PRO A 1 119 ? 9.860 6.775 13.572 1.00 84.19 119 PRO A O 1
ATOM 951 N N . LYS A 1 120 ? 9.698 7.609 15.652 1.00 77.81 120 LYS A N 1
ATOM 952 C CA . LYS A 1 120 ? 8.318 8.101 15.480 1.00 77.81 120 LYS A CA 1
ATOM 953 C C . LYS A 1 120 ? 8.166 9.008 14.258 1.00 77.81 120 LYS A C 1
ATOM 955 O O . LYS A 1 120 ? 7.155 8.898 13.572 1.00 77.81 120 LYS A O 1
ATOM 960 N N . SER A 1 121 ? 9.191 9.802 13.945 1.00 80.81 121 SER A N 1
ATOM 961 C CA . SER A 1 121 ? 9.253 10.670 12.763 1.00 80.81 121 SER A CA 1
ATOM 962 C C . SER A 1 121 ? 8.988 9.934 11.445 1.00 80.81 121 SER A C 1
ATOM 964 O O . SER A 1 121 ? 8.424 10.517 10.524 1.00 80.81 121 SER A O 1
ATOM 966 N N . ASN A 1 122 ? 9.311 8.638 11.359 1.00 76.31 122 ASN A N 1
ATOM 967 C CA . ASN A 1 122 ? 9.084 7.826 10.159 1.00 76.31 122 ASN A CA 1
ATOM 968 C C . ASN A 1 122 ? 7.600 7.474 9.941 1.00 76.31 122 ASN A C 1
ATOM 970 O O . ASN A 1 122 ? 7.219 7.065 8.845 1.00 76.31 122 ASN A O 1
ATOM 974 N N . TRP A 1 123 ? 6.752 7.669 10.956 1.00 70.75 123 TRP A N 1
ATOM 975 C CA . TRP A 1 123 ? 5.317 7.375 10.913 1.00 70.75 123 TRP A CA 1
ATOM 976 C C . TRP A 1 123 ? 4.445 8.575 11.289 1.00 70.75 123 TRP A C 1
ATOM 978 O O . TRP A 1 123 ? 3.243 8.405 11.444 1.00 70.75 123 TRP A O 1
ATOM 988 N N . GLU A 1 124 ? 4.994 9.783 11.439 1.00 65.62 124 GLU A N 1
ATOM 989 C CA . GLU A 1 124 ? 4.201 10.972 11.805 1.00 65.62 124 GLU A CA 1
ATOM 990 C C . GLU A 1 124 ? 3.134 11.312 10.749 1.00 65.62 124 GLU A C 1
ATOM 992 O O . GLU A 1 124 ? 2.048 11.781 11.085 1.00 65.62 124 GLU A O 1
ATOM 997 N N . ASN A 1 125 ? 3.386 10.966 9.483 1.00 60.72 125 ASN A N 1
ATOM 998 C CA . ASN A 1 125 ? 2.447 11.125 8.373 1.00 60.72 125 ASN A CA 1
ATOM 999 C C . ASN A 1 125 ? 1.756 9.797 8.019 1.00 60.72 125 ASN A C 1
ATOM 1001 O O . ASN A 1 125 ? 1.919 9.259 6.920 1.00 60.72 125 ASN A O 1
ATOM 1005 N N . ILE A 1 126 ? 0.981 9.241 8.955 1.00 60.81 126 ILE A N 1
ATOM 1006 C CA . ILE A 1 126 ? 0.197 8.022 8.710 1.00 60.81 126 ILE A CA 1
ATOM 1007 C C . ILE A 1 126 ? -0.836 8.296 7.602 1.00 60.81 126 ILE A C 1
ATOM 1009 O O . ILE A 1 126 ? -1.833 8.978 7.827 1.00 60.81 126 ILE A O 1
ATOM 1013 N N . LYS A 1 127 ? -0.660 7.695 6.416 1.00 60.53 127 LYS A N 1
ATOM 1014 C CA . LYS A 1 127 ? -1.616 7.759 5.284 1.00 60.53 127 LYS A CA 1
ATOM 1015 C C . LYS A 1 127 ? -2.894 6.927 5.501 1.00 60.53 127 LYS A C 1
ATOM 1017 O O . LYS A 1 127 ? -3.593 6.599 4.542 1.00 60.53 127 LYS A O 1
ATOM 1022 N N . ASN A 1 128 ? -3.199 6.542 6.741 1.00 64.12 128 ASN A N 1
ATOM 1023 C CA . ASN A 1 128 ? -4.434 5.829 7.050 1.00 64.12 128 ASN A CA 1
ATOM 1024 C C . ASN A 1 128 ? -5.620 6.704 6.656 1.00 64.12 128 ASN A C 1
ATOM 1026 O O . ASN A 1 128 ? -5.576 7.930 6.779 1.00 64.12 128 ASN A O 1
ATOM 1030 N N . LYS A 1 129 ? -6.698 6.067 6.193 1.00 73.38 129 LYS A N 1
ATOM 1031 C CA . LYS A 1 129 ? -7.905 6.782 5.789 1.00 73.38 129 LYS A CA 1
ATOM 1032 C C . LYS A 1 129 ? -8.417 7.613 6.975 1.00 73.38 129 LYS A C 1
ATOM 1034 O O . LYS A 1 129 ? -8.903 7.073 7.968 1.00 73.38 129 LYS A O 1
ATOM 1039 N N . ALA A 1 130 ? -8.287 8.935 6.867 1.00 83.56 130 ALA A N 1
ATOM 1040 C CA . ALA A 1 130 ? -8.616 9.857 7.952 1.00 83.56 130 ALA A CA 1
ATOM 1041 C C . ALA A 1 130 ? -10.121 9.887 8.262 1.00 83.56 130 ALA A C 1
ATOM 1043 O O . ALA A 1 130 ? -10.502 10.215 9.383 1.00 83.56 130 ALA A O 1
ATOM 1044 N N . THR A 1 131 ? -10.958 9.533 7.280 1.00 89.19 131 THR A N 1
ATOM 1045 C CA . THR A 1 131 ? -12.416 9.470 7.406 1.00 89.19 131 THR A CA 1
ATOM 1046 C C . THR A 1 131 ? -12.993 8.234 6.707 1.00 89.19 131 THR A C 1
ATOM 1048 O O . THR A 1 131 ? -12.550 7.849 5.625 1.00 89.19 131 THR A O 1
ATOM 1051 N N . PHE A 1 132 ? -13.999 7.590 7.297 1.00 91.25 132 PHE A N 1
ATOM 1052 C CA . PHE A 1 132 ? -14.720 6.467 6.691 1.00 91.25 132 PHE A CA 1
ATOM 1053 C C . PHE A 1 132 ? -15.790 6.973 5.715 1.00 91.25 132 PHE A C 1
ATOM 1055 O O . PHE A 1 132 ? -15.791 6.568 4.551 1.00 91.25 132 PHE A O 1
ATOM 1062 N N . THR A 1 133 ? -16.619 7.916 6.170 1.00 90.81 133 THR A N 1
ATOM 1063 C CA . THR A 1 133 ? -17.740 8.540 5.440 1.00 90.81 133 THR A CA 1
ATOM 1064 C C . THR A 1 133 ? -17.355 9.789 4.639 1.00 90.81 133 THR A C 1
ATOM 1066 O O . THR A 1 133 ? -18.218 10.437 4.053 1.00 90.81 133 THR A O 1
ATOM 1069 N N . GLY A 1 134 ? -16.076 10.175 4.636 1.00 88.75 134 GLY A N 1
ATOM 1070 C CA . GLY A 1 134 ? -15.609 11.434 4.046 1.00 88.75 134 GLY A CA 1
ATOM 1071 C C . GLY A 1 134 ? -15.646 12.629 5.008 1.00 88.75 134 GLY A C 1
ATOM 1072 O O . GLY A 1 134 ? -15.021 13.645 4.722 1.00 88.75 134 GLY A O 1
ATOM 1073 N N . ASN A 1 135 ? -16.293 12.509 6.176 1.00 93.19 135 ASN A N 1
ATOM 1074 C CA . ASN A 1 135 ? -16.394 13.578 7.173 1.00 93.19 135 ASN A CA 1
ATOM 1075 C C . ASN A 1 135 ? -16.230 13.027 8.606 1.00 93.19 135 ASN A C 1
ATOM 1077 O O . ASN A 1 135 ? -16.922 12.090 8.998 1.00 93.19 135 ASN A O 1
ATOM 1081 N N . ARG A 1 136 ? -15.346 13.639 9.412 1.00 91.06 136 ARG A N 1
ATOM 1082 C CA . ARG A 1 136 ? -15.065 13.213 10.800 1.00 91.06 136 ARG A CA 1
ATOM 1083 C C . ARG A 1 136 ? -16.287 13.281 11.716 1.00 91.06 136 ARG A C 1
ATOM 1085 O O . ARG A 1 136 ? -16.489 12.386 12.529 1.00 91.06 136 ARG A O 1
ATOM 1092 N N . TYR A 1 137 ? -17.112 14.317 11.574 1.00 92.88 137 TYR A N 1
ATOM 1093 C CA . TYR A 1 137 ? -18.341 14.453 12.351 1.00 92.88 137 TYR A CA 1
ATOM 1094 C C . TYR A 1 137 ? -19.302 13.297 12.054 1.00 92.88 137 TYR A C 1
ATOM 1096 O O . TYR A 1 137 ? -19.838 12.685 12.975 1.00 92.88 137 TYR A O 1
ATOM 1104 N N . ASN A 1 138 ? -19.465 12.946 10.777 1.00 95.19 138 ASN A N 1
ATOM 1105 C CA . ASN A 1 138 ? -20.327 11.835 10.375 1.00 95.19 138 ASN A CA 1
ATOM 1106 C C . ASN A 1 138 ? -19.790 10.488 10.877 1.00 95.19 138 ASN A C 1
ATOM 1108 O O . ASN A 1 138 ? -20.572 9.661 11.341 1.00 95.19 138 ASN A O 1
ATOM 1112 N N . ASP A 1 139 ? -18.470 10.285 10.856 1.00 95.44 139 ASP A N 1
ATOM 1113 C CA . ASP A 1 139 ? -17.841 9.088 11.426 1.00 95.44 139 ASP A CA 1
ATOM 1114 C C . ASP A 1 139 ? -18.115 8.961 12.927 1.00 95.44 139 ASP A C 1
ATOM 1116 O O . ASP A 1 139 ? -18.474 7.885 13.403 1.00 95.44 139 ASP A O 1
ATOM 1120 N N . LYS A 1 140 ? -18.009 10.063 13.679 1.00 94.75 140 LYS A N 1
ATOM 1121 C CA . LYS A 1 140 ? -18.354 10.086 15.104 1.00 94.75 140 LYS A CA 1
ATOM 1122 C C . LYS A 1 140 ? -19.805 9.671 15.334 1.00 94.75 140 LYS A C 1
ATOM 1124 O O . LYS A 1 140 ? -20.066 8.801 16.163 1.00 94.75 140 LYS A O 1
ATOM 1129 N N . GLN A 1 141 ? -20.747 10.275 14.606 1.00 96.56 141 GLN A N 1
ATOM 1130 C CA . GLN A 1 141 ? -22.173 9.961 14.760 1.00 96.56 141 GLN A CA 1
ATOM 1131 C C . GLN A 1 141 ? -22.470 8.500 14.408 1.00 96.56 141 GLN A C 1
ATOM 1133 O O . GLN A 1 141 ? -23.230 7.828 15.108 1.00 96.56 141 GLN A O 1
ATOM 1138 N N . LEU A 1 142 ? -21.837 7.982 13.353 1.00 96.88 142 LEU A N 1
ATOM 1139 C CA . LEU A 1 142 ? -22.011 6.597 12.935 1.00 96.88 142 LEU A CA 1
ATOM 1140 C C . LEU A 1 142 ? -21.438 5.615 13.964 1.00 96.88 142 LEU A C 1
ATOM 1142 O O . LEU A 1 142 ? -22.101 4.637 14.308 1.00 96.88 142 LEU A O 1
ATOM 1146 N N . LEU A 1 143 ? -20.243 5.891 14.495 1.00 96.75 143 LEU A N 1
ATOM 1147 C CA . LEU A 1 143 ? -19.637 5.062 15.533 1.00 96.75 143 LEU A CA 1
ATOM 1148 C C . LEU A 1 143 ? -20.476 5.071 16.814 1.00 96.75 143 LEU A C 1
ATOM 1150 O O . LEU A 1 143 ? -20.699 4.012 17.398 1.00 96.75 143 LEU A O 1
ATOM 1154 N N . LEU A 1 144 ? -20.988 6.237 17.222 1.00 95.81 144 LEU A N 1
ATOM 1155 C CA . LEU A 1 144 ? -21.888 6.362 18.369 1.00 95.81 144 LEU A CA 1
ATOM 1156 C C . LEU A 1 144 ? -23.133 5.488 18.190 1.00 95.81 144 LEU A C 1
ATOM 1158 O O . LEU A 1 144 ? -23.487 4.740 19.100 1.00 95.81 144 LEU A O 1
ATOM 1162 N N . LYS A 1 145 ? -23.757 5.530 17.007 1.00 96.31 145 LYS A N 1
ATOM 1163 C CA . LYS A 1 145 ? -24.907 4.682 16.676 1.00 96.31 145 LYS A CA 1
ATOM 1164 C C . LYS A 1 145 ? -24.564 3.194 16.809 1.00 96.31 145 LYS A C 1
ATOM 1166 O O . LYS A 1 145 ? -25.257 2.470 17.516 1.00 96.31 145 LYS A O 1
ATOM 1171 N N . TYR A 1 146 ? -23.470 2.738 16.195 1.00 95.94 146 TYR A N 1
ATOM 1172 C CA . TYR A 1 146 ? -23.051 1.331 16.273 1.00 95.94 146 TYR A CA 1
ATOM 1173 C C . TYR A 1 146 ? -22.725 0.888 17.701 1.00 95.94 146 TYR A C 1
ATOM 1175 O O . TYR A 1 146 ? -23.065 -0.230 18.098 1.00 95.94 146 TYR A O 1
ATOM 1183 N N . ALA A 1 147 ? -22.094 1.760 18.485 1.00 95.19 147 ALA A N 1
ATOM 1184 C CA . ALA A 1 147 ? -21.788 1.509 19.884 1.00 95.19 147 ALA A CA 1
ATOM 1185 C C . ALA A 1 147 ? -23.068 1.389 20.728 1.00 95.19 147 ALA A C 1
ATOM 1187 O O . ALA A 1 147 ? -23.176 0.464 21.530 1.00 95.19 147 ALA A O 1
ATOM 1188 N N . GLN A 1 148 ? -24.061 2.256 20.507 1.00 93.44 148 GLN A N 1
ATOM 1189 C CA . GLN A 1 148 ? -25.371 2.189 21.165 1.00 93.44 148 GLN A CA 1
ATOM 1190 C C . GLN A 1 148 ? -26.147 0.923 20.781 1.00 93.44 148 GLN A C 1
ATOM 1192 O O . GLN A 1 148 ? -26.645 0.221 21.661 1.00 93.44 148 GLN A O 1
ATOM 1197 N N . ASP A 1 149 ? -26.185 0.569 19.496 1.00 94.06 149 ASP A N 1
ATOM 1198 C CA . ASP A 1 149 ? -26.814 -0.670 19.025 1.00 94.06 149 ASP A CA 1
ATOM 1199 C C . ASP A 1 149 ? -26.125 -1.902 19.640 1.00 94.06 149 ASP A C 1
ATOM 1201 O O . ASP A 1 149 ? -26.769 -2.853 20.087 1.00 94.06 149 ASP A O 1
ATOM 1205 N N . GLY A 1 150 ? -24.790 -1.886 19.711 1.00 92.88 150 GLY A N 1
ATOM 1206 C CA . GLY A 1 150 ? -23.992 -2.912 20.381 1.00 92.88 150 GLY A CA 1
ATOM 1207 C C . GLY A 1 150 ? -24.255 -3.000 21.883 1.00 92.88 150 GLY A C 1
ATOM 1208 O O . GLY A 1 150 ? -24.354 -4.107 22.414 1.00 92.88 150 GLY A O 1
ATOM 1209 N N . PHE A 1 151 ? -24.407 -1.855 22.547 1.00 94.88 151 PHE A N 1
ATOM 1210 C CA . PHE A 1 151 ? -24.724 -1.757 23.966 1.00 94.88 151 PHE A CA 1
ATOM 1211 C C . PHE A 1 151 ? -26.076 -2.400 24.274 1.00 94.88 151 PHE A C 1
ATOM 1213 O O . PHE A 1 151 ? -26.141 -3.293 25.114 1.00 94.88 151 PHE A O 1
ATOM 1220 N N . LEU A 1 152 ? -27.128 -2.025 23.539 1.00 94.44 152 LEU A N 1
ATOM 1221 C CA . LEU A 1 152 ? -28.490 -2.533 23.745 1.00 94.44 152 LEU A CA 1
ATOM 1222 C C . LEU A 1 152 ? -28.619 -4.044 23.520 1.00 94.44 152 LEU A C 1
ATOM 1224 O O . LEU A 1 152 ? -29.505 -4.674 24.091 1.00 94.44 152 LEU A O 1
ATOM 1228 N N . ARG A 1 153 ? -27.738 -4.637 22.705 1.00 93.94 153 ARG A N 1
ATOM 1229 C CA . ARG A 1 153 ? -27.684 -6.093 22.498 1.00 93.94 153 ARG A CA 1
ATOM 1230 C C . ARG A 1 153 ? -27.029 -6.858 23.647 1.00 93.94 153 ARG A C 1
ATOM 1232 O O . ARG A 1 153 ? -27.233 -8.062 23.744 1.00 93.94 153 ARG A O 1
ATOM 1239 N N . ARG A 1 154 ? -26.187 -6.205 24.453 1.00 94.06 154 ARG A N 1
ATOM 1240 C CA . ARG A 1 154 ? -25.327 -6.867 25.452 1.00 94.06 154 ARG A CA 1
ATOM 1241 C C . ARG A 1 154 ? -25.664 -6.497 26.892 1.00 94.06 154 ARG A C 1
ATOM 1243 O O . ARG A 1 154 ? -25.430 -7.307 27.781 1.00 94.06 154 ARG A O 1
ATOM 1250 N N . TYR A 1 155 ? -26.188 -5.297 27.117 1.00 94.38 155 TYR A N 1
ATOM 1251 C CA . TYR A 1 155 ? -26.395 -4.719 28.440 1.00 94.38 155 TYR A CA 1
ATOM 1252 C C . TYR A 1 155 ? -27.810 -4.162 28.590 1.00 94.38 155 TYR A C 1
ATOM 1254 O O . TYR A 1 155 ? -28.463 -3.775 27.618 1.00 94.38 155 TYR A O 1
ATOM 1262 N N . SER A 1 156 ? -28.275 -4.080 29.838 1.00 92.19 156 SER A N 1
ATOM 1263 C CA . SER A 1 156 ? -29.519 -3.383 30.163 1.00 92.19 156 SER A CA 1
ATOM 1264 C C . SER A 1 156 ? -29.369 -1.874 29.952 1.00 92.19 156 SER A C 1
ATOM 1266 O O . SER A 1 156 ? -28.327 -1.291 30.248 1.00 92.19 156 SER A O 1
ATOM 1268 N N . LYS A 1 157 ? -30.460 -1.208 29.552 1.00 90.25 157 LYS A N 1
ATOM 1269 C CA . LYS A 1 157 ? -30.548 0.264 29.461 1.00 90.25 157 LYS A CA 1
ATOM 1270 C C . LYS A 1 157 ? -30.283 0.980 30.789 1.00 90.25 157 LYS A C 1
ATOM 1272 O O . LYS A 1 157 ? -30.037 2.179 30.786 1.00 90.25 157 LYS A O 1
ATOM 1277 N N . THR A 1 158 ? -30.372 0.268 31.908 1.00 92.94 158 THR A N 1
ATOM 1278 C CA . THR A 1 158 ? -30.164 0.804 33.258 1.00 92.94 158 THR A CA 1
ATOM 1279 C C . THR A 1 158 ? -28.806 0.435 33.854 1.00 92.94 158 THR A C 1
ATOM 1281 O O . THR A 1 158 ? -28.533 0.803 34.995 1.00 92.94 158 THR A O 1
ATOM 1284 N N . ASP A 1 159 ? -27.943 -0.266 33.110 1.00 94.12 159 ASP A N 1
ATOM 1285 C CA . ASP A 1 159 ? -26.611 -0.653 33.577 1.00 94.12 159 ASP A CA 1
ATOM 1286 C C . ASP A 1 159 ? -25.673 0.564 33.631 1.00 94.12 159 ASP A C 1
ATOM 1288 O O . ASP A 1 159 ? -24.971 0.904 32.677 1.00 94.12 159 ASP A O 1
ATOM 1292 N N . GLN A 1 160 ? -25.672 1.242 34.779 1.00 94.19 160 GLN A N 1
ATOM 1293 C CA . GLN A 1 160 ? -24.903 2.465 35.017 1.00 94.19 160 GLN A CA 1
ATOM 1294 C C . GLN A 1 160 ? -23.389 2.266 34.861 1.00 94.19 160 GLN A C 1
ATOM 1296 O O . GLN A 1 160 ? -22.684 3.201 34.477 1.00 94.19 160 GLN A O 1
ATOM 1301 N N . VAL A 1 161 ? -22.870 1.067 35.150 1.00 95.94 161 VAL A N 1
ATOM 1302 C CA . VAL A 1 161 ? -21.437 0.768 35.020 1.00 95.94 161 VAL A CA 1
ATOM 1303 C C . VAL A 1 161 ? -21.070 0.670 33.545 1.00 95.94 161 VAL A C 1
ATOM 1305 O O . VAL A 1 161 ? -20.116 1.315 33.100 1.00 95.94 161 VAL A O 1
ATOM 1308 N N . ALA A 1 162 ? -21.855 -0.079 32.769 1.00 95.00 162 ALA A N 1
ATOM 1309 C CA . ALA A 1 162 ? -21.634 -0.223 31.338 1.00 95.00 162 ALA A CA 1
ATOM 1310 C C . ALA A 1 162 ? -21.834 1.111 30.590 1.00 95.00 162 ALA A C 1
ATOM 1312 O O . ALA A 1 162 ? -21.042 1.429 29.700 1.00 95.00 162 ALA A O 1
ATOM 1313 N N . ILE A 1 163 ? -22.824 1.926 30.985 1.00 94.19 163 ILE A N 1
ATOM 1314 C CA . ILE A 1 163 ? -23.063 3.268 30.420 1.00 94.19 163 ILE A CA 1
ATOM 1315 C C . ILE A 1 163 ? -21.850 4.177 30.633 1.00 94.19 163 ILE A C 1
ATOM 1317 O O . ILE A 1 163 ? -21.345 4.772 29.680 1.00 94.19 163 ILE A O 1
ATOM 1321 N N . LYS A 1 164 ? -21.335 4.265 31.866 1.00 95.75 164 LYS A N 1
ATOM 1322 C CA . LYS A 1 164 ? -20.156 5.096 32.156 1.00 95.75 164 LYS A CA 1
ATOM 1323 C C . LYS A 1 164 ? -18.929 4.631 31.379 1.00 95.75 164 LYS A C 1
ATOM 1325 O O . LYS A 1 164 ? -18.161 5.455 30.887 1.00 95.75 164 LYS A O 1
ATOM 1330 N N . ARG A 1 165 ? -18.751 3.313 31.241 1.00 95.56 165 ARG A N 1
ATOM 1331 C CA . ARG A 1 165 ? -17.638 2.744 30.478 1.00 95.56 165 ARG A CA 1
ATOM 1332 C C . ARG A 1 165 ? -17.728 3.112 28.999 1.00 95.56 165 ARG A C 1
ATOM 1334 O O . ARG A 1 165 ? -16.756 3.629 28.466 1.00 95.56 165 ARG A O 1
ATOM 1341 N N . ILE A 1 166 ? -18.871 2.890 28.345 1.00 93.94 166 ILE A N 1
ATOM 1342 C CA . ILE A 1 166 ? -18.994 3.158 26.904 1.00 93.94 166 ILE A CA 1
ATOM 1343 C C . ILE A 1 166 ? -18.842 4.648 26.585 1.00 93.94 166 ILE A C 1
ATOM 1345 O O . ILE A 1 166 ? -18.203 4.990 25.597 1.00 93.94 166 ILE A O 1
ATOM 1349 N N . GLN A 1 167 ? -19.357 5.531 27.446 1.00 93.88 167 GLN A N 1
ATOM 1350 C CA . GLN A 1 167 ? -19.179 6.977 27.305 1.00 93.88 167 GLN A CA 1
ATOM 1351 C C . GLN A 1 167 ? -17.701 7.373 27.371 1.00 93.88 167 GLN A C 1
ATOM 1353 O O . GLN A 1 167 ? -17.224 8.068 26.479 1.00 93.88 167 GLN A O 1
ATOM 1358 N N . ARG A 1 168 ? -16.966 6.877 28.377 1.00 95.50 168 ARG A N 1
ATOM 1359 C CA . ARG A 1 168 ? -15.532 7.154 28.536 1.00 95.50 168 ARG A CA 1
ATOM 1360 C C . ARG A 1 168 ? -14.709 6.655 27.348 1.00 95.50 168 ARG A C 1
ATOM 1362 O O . ARG A 1 168 ? -13.840 7.370 26.867 1.00 95.50 168 ARG A O 1
ATOM 1369 N N . GLU A 1 169 ? -14.973 5.441 26.874 1.00 96.00 169 GLU A N 1
ATOM 1370 C CA . GLU A 1 169 ? -14.252 4.877 25.725 1.00 96.00 169 GLU A CA 1
ATOM 1371 C C . GLU A 1 169 ? -14.538 5.670 24.442 1.00 96.00 169 GLU A C 1
ATOM 1373 O O . GLU A 1 169 ? -13.613 6.013 23.713 1.00 96.00 169 GLU A O 1
ATOM 1378 N N . LEU A 1 170 ? -15.802 6.028 24.180 1.00 95.12 170 LEU A N 1
ATOM 1379 C CA . LEU A 1 170 ? -16.170 6.840 23.015 1.00 95.12 170 LEU A CA 1
ATOM 1380 C C . LEU A 1 170 ? -15.530 8.234 23.048 1.00 95.12 170 LEU A C 1
ATOM 1382 O O . LEU A 1 170 ? -15.113 8.735 22.006 1.00 95.12 170 LEU A O 1
ATOM 1386 N N . GLU A 1 171 ? -15.418 8.841 24.228 1.00 95.00 171 GLU A N 1
ATOM 1387 C CA . GLU A 1 171 ? -14.713 10.111 24.414 1.00 95.00 171 GLU A CA 1
ATOM 1388 C C . GLU A 1 171 ? -13.212 9.978 24.116 1.00 95.00 171 GLU A C 1
ATOM 1390 O O . GLU A 1 171 ? -12.650 10.799 23.392 1.00 95.00 171 GLU A O 1
ATOM 1395 N N . ILE A 1 172 ? -12.562 8.915 24.603 1.00 94.12 172 ILE A N 1
ATOM 1396 C CA . ILE A 1 172 ? -11.151 8.630 24.299 1.00 94.12 172 ILE A CA 1
ATOM 1397 C C . ILE A 1 172 ? -10.950 8.435 22.791 1.00 94.12 172 ILE A C 1
ATOM 1399 O O . ILE A 1 172 ? -10.031 9.019 22.217 1.00 94.12 172 ILE A O 1
ATOM 1403 N N . ILE A 1 173 ? -11.810 7.648 22.138 1.00 93.44 173 ILE A N 1
ATOM 1404 C CA . ILE A 1 173 ? -11.733 7.387 20.692 1.00 93.44 173 ILE A CA 1
ATOM 1405 C C . ILE A 1 173 ? -11.846 8.689 19.895 1.00 93.44 173 ILE A C 1
ATOM 1407 O O . ILE A 1 173 ? -11.083 8.898 18.948 1.00 93.44 173 ILE A O 1
ATOM 1411 N N . GLU A 1 174 ? -12.767 9.567 20.285 1.00 90.25 174 GLU A N 1
ATOM 1412 C CA . GLU A 1 174 ? -12.948 10.870 19.652 1.00 90.25 174 GLU A CA 1
ATOM 1413 C C . GLU A 1 174 ? -11.718 11.766 19.841 1.00 90.25 174 GLU A C 1
ATOM 1415 O O . GLU A 1 174 ? -11.195 12.297 18.862 1.00 90.25 174 GLU A O 1
ATOM 1420 N N . ASN A 1 175 ? -11.207 11.883 21.070 1.00 90.19 175 ASN A N 1
ATOM 1421 C CA . ASN A 1 175 ? -10.040 12.716 21.382 1.00 90.19 175 ASN A CA 1
ATOM 1422 C C . ASN A 1 175 ? -8.777 12.255 20.641 1.00 90.19 175 ASN A C 1
ATOM 1424 O O . ASN A 1 175 ? -7.939 13.071 20.260 1.00 90.19 175 ASN A O 1
ATOM 1428 N N . LEU A 1 176 ? -8.651 10.948 20.404 1.00 88.50 176 LEU A N 1
ATOM 1429 C CA . LEU A 1 176 ? -7.558 10.376 19.622 1.00 88.50 176 LEU A CA 1
ATOM 1430 C C . LEU A 1 176 ? -7.787 10.465 18.107 1.00 88.50 176 LEU A C 1
ATOM 1432 O O . LEU A 1 176 ? -6.875 10.140 17.353 1.00 88.50 176 LEU A O 1
ATOM 1436 N N . ASN A 1 177 ? -8.955 10.925 17.640 1.00 88.00 177 ASN A N 1
ATOM 1437 C CA . ASN A 1 177 ? -9.355 10.939 16.230 1.00 88.00 177 ASN A CA 1
ATOM 1438 C C . ASN A 1 177 ? -9.436 9.535 15.587 1.00 88.00 177 ASN A C 1
ATOM 1440 O O . ASN A 1 177 ? -9.158 9.374 14.396 1.00 88.00 177 ASN A O 1
ATOM 1444 N N . PHE A 1 178 ? -9.839 8.519 16.360 1.00 90.88 178 PHE A N 1
ATOM 1445 C CA . PHE A 1 178 ? -9.845 7.104 15.955 1.00 90.88 178 PHE A CA 1
ATOM 1446 C C . PHE A 1 178 ? -11.194 6.591 15.425 1.00 90.88 178 PHE A C 1
ATOM 1448 O O . PHE A 1 178 ? -11.307 5.413 15.087 1.00 90.88 178 PHE A O 1
ATOM 1455 N N . SER A 1 179 ? -12.219 7.439 15.305 1.00 93.69 179 SER A N 1
ATOM 1456 C CA . SER A 1 179 ? -13.562 7.008 14.881 1.00 93.69 179 SER A CA 1
ATOM 1457 C C . SER A 1 179 ? -13.562 6.261 13.539 1.00 93.69 179 SER A C 1
ATOM 1459 O O . SER A 1 179 ? -14.172 5.198 13.414 1.00 93.69 179 SER A O 1
ATOM 1461 N N . SER A 1 180 ? -12.807 6.753 12.550 1.00 91.88 180 SER A N 1
ATOM 1462 C CA . SER A 1 180 ? -12.683 6.109 11.237 1.00 91.88 180 SER A CA 1
ATOM 1463 C C . SER A 1 180 ? -12.038 4.721 11.313 1.00 91.88 180 SER A C 1
ATOM 1465 O O . SER A 1 180 ? -12.475 3.812 10.612 1.00 91.88 180 SER A O 1
ATOM 1467 N N . TYR A 1 181 ? -11.050 4.522 12.190 1.00 90.88 181 TYR A N 1
ATOM 1468 C CA . TYR A 1 181 ? -10.365 3.240 12.371 1.00 90.88 181 TYR A CA 1
ATOM 1469 C C . TYR A 1 181 ? -11.331 2.132 12.815 1.00 90.88 181 TYR A C 1
ATOM 1471 O O . TYR A 1 181 ? -11.343 1.046 12.227 1.00 90.88 181 TYR A O 1
ATOM 1479 N N . PHE A 1 182 ? -12.180 2.408 13.810 1.00 92.44 182 PHE A N 1
ATOM 1480 C CA . PHE A 1 182 ? -13.162 1.434 14.294 1.00 92.44 182 PHE A CA 1
ATOM 1481 C C . PHE A 1 182 ? -14.229 1.120 13.241 1.00 92.44 182 PHE A C 1
ATOM 1483 O O . PHE A 1 182 ? -14.590 -0.043 13.072 1.00 92.44 182 PHE A O 1
ATOM 1490 N N . LEU A 1 183 ? -14.685 2.126 12.490 1.00 94.38 183 LEU A N 1
ATOM 1491 C CA . LEU A 1 183 ? -15.654 1.931 11.407 1.00 94.38 183 LEU A CA 1
ATOM 1492 C C . LEU A 1 183 ? -15.087 1.097 10.254 1.00 94.38 183 LEU A C 1
ATOM 1494 O O . LEU A 1 183 ? -15.768 0.201 9.761 1.00 94.38 183 LEU A O 1
ATOM 1498 N N . ILE A 1 184 ? -13.837 1.350 9.854 1.00 91.12 184 ILE A N 1
ATOM 1499 C CA . ILE A 1 184 ? -13.138 0.553 8.834 1.00 91.12 184 ILE A CA 1
ATOM 1500 C C . ILE A 1 184 ? -12.974 -0.891 9.316 1.00 91.12 184 ILE A C 1
ATOM 1502 O O . ILE A 1 184 ? -13.236 -1.827 8.565 1.00 91.12 184 ILE A O 1
ATOM 1506 N N . THR A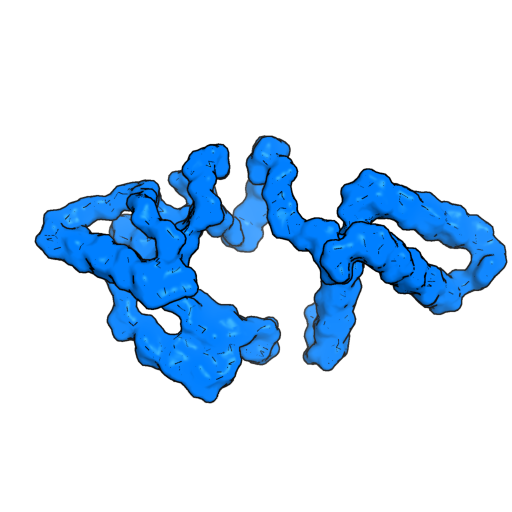 1 185 ? -12.579 -1.083 10.576 1.00 90.19 185 THR A N 1
ATOM 1507 C CA . THR A 1 185 ? -12.408 -2.421 11.161 1.00 90.19 185 THR A CA 1
ATOM 1508 C C . THR A 1 185 ? -13.729 -3.193 11.195 1.00 90.19 185 THR A C 1
ATOM 1510 O O . THR A 1 185 ? -13.771 -4.363 10.805 1.00 90.19 185 THR A O 1
ATOM 1513 N N . ASP A 1 186 ? -14.823 -2.548 11.611 1.00 91.06 186 ASP A N 1
ATOM 1514 C CA . ASP A 1 186 ? -16.158 -3.149 11.574 1.00 91.06 186 ASP A CA 1
ATOM 1515 C C . ASP A 1 186 ? -16.600 -3.487 10.142 1.00 91.06 186 ASP A C 1
ATOM 1517 O O . ASP A 1 186 ? -17.140 -4.569 9.913 1.00 91.06 186 ASP A O 1
ATOM 1521 N N . ASP A 1 187 ? -16.327 -2.616 9.166 1.00 92.81 187 ASP A N 1
ATOM 1522 C CA . ASP A 1 187 ? -16.647 -2.854 7.756 1.00 92.81 187 ASP A CA 1
ATOM 1523 C C . ASP A 1 187 ? -15.927 -4.081 7.190 1.00 92.81 187 ASP A C 1
ATOM 1525 O O . ASP A 1 187 ? -16.566 -4.952 6.594 1.00 92.81 187 ASP A O 1
ATOM 1529 N N . ILE A 1 188 ? -14.632 -4.225 7.488 1.00 88.62 188 ILE A N 1
ATOM 1530 C CA . ILE A 1 188 ? -13.844 -5.413 7.131 1.00 88.62 188 ILE A CA 1
ATOM 1531 C C . ILE A 1 188 ? -14.459 -6.672 7.753 1.00 88.62 188 ILE A C 1
ATOM 1533 O O . ILE A 1 188 ? -14.633 -7.683 7.072 1.00 88.62 188 ILE A O 1
ATOM 1537 N N . CYS A 1 189 ? -14.839 -6.621 9.032 1.00 87.38 189 CYS A N 1
ATOM 1538 C CA . CYS A 1 189 ? -15.448 -7.764 9.711 1.00 87.38 189 CYS A CA 1
ATOM 1539 C C . CYS A 1 189 ? -16.843 -8.099 9.154 1.00 87.38 189 CYS A C 1
ATOM 1541 O O . CYS A 1 189 ? -17.194 -9.273 9.030 1.00 87.38 189 CYS A O 1
ATOM 1543 N N . ARG A 1 190 ? -17.656 -7.090 8.808 1.00 88.00 190 ARG A N 1
ATOM 1544 C CA . ARG A 1 190 ? -18.959 -7.277 8.146 1.00 88.00 190 ARG A CA 1
ATOM 1545 C C . ARG A 1 190 ? -18.793 -7.933 6.781 1.00 88.00 190 ARG A C 1
ATOM 1547 O O . ARG A 1 190 ? -19.552 -8.848 6.471 1.00 88.00 190 ARG A O 1
ATOM 1554 N N . TYR A 1 191 ? -17.801 -7.506 6.004 1.00 87.81 191 TYR A N 1
ATOM 1555 C CA . TYR A 1 191 ? -17.473 -8.121 4.722 1.00 87.81 191 TYR A CA 1
ATOM 1556 C C . TYR A 1 191 ? -17.003 -9.572 4.884 1.00 87.81 191 TYR A C 1
ATOM 1558 O O . TYR A 1 191 ? -17.506 -10.458 4.203 1.00 87.81 191 TYR A O 1
ATOM 1566 N N . ALA A 1 192 ? -16.101 -9.846 5.830 1.00 86.06 192 ALA A N 1
ATOM 1567 C CA . ALA A 1 192 ? -15.642 -11.208 6.100 1.00 86.06 192 ALA A CA 1
ATOM 1568 C C . ALA A 1 192 ? -16.809 -12.143 6.465 1.00 86.06 192 ALA A C 1
ATOM 1570 O O . ALA A 1 192 ? -16.927 -13.224 5.895 1.00 86.06 192 ALA A O 1
ATOM 1571 N N . ARG A 1 193 ? -17.729 -11.693 7.334 1.00 84.88 193 ARG A N 1
ATOM 1572 C CA . ARG A 1 193 ? -18.961 -12.435 7.663 1.00 84.88 193 ARG A CA 1
ATOM 1573 C C . ARG A 1 193 ? -19.849 -12.687 6.446 1.00 84.88 193 ARG A C 1
ATOM 1575 O O . ARG A 1 193 ? -20.387 -13.778 6.323 1.00 84.88 193 ARG A O 1
ATOM 1582 N N . SER A 1 194 ? -20.018 -11.705 5.556 1.00 87.19 194 SER A N 1
ATOM 1583 C CA . SER A 1 194 ? -20.881 -11.864 4.373 1.00 87.19 194 SER A CA 1
ATOM 1584 C C . SER A 1 194 ? -20.304 -12.811 3.318 1.00 87.19 194 SER A C 1
ATOM 1586 O O . SER A 1 194 ? -21.034 -13.256 2.433 1.00 87.19 194 SER A O 1
ATOM 1588 N N . LYS A 1 195 ? -19.008 -13.122 3.413 1.00 88.25 195 LYS A N 1
ATOM 1589 C CA . LYS A 1 195 ? -18.294 -14.073 2.556 1.00 88.25 195 LYS A CA 1
ATOM 1590 C C . LYS A 1 195 ? -17.967 -15.403 3.240 1.00 88.25 195 LYS A C 1
ATOM 1592 O O . LYS A 1 195 ? -17.296 -16.222 2.625 1.00 88.25 195 LYS A O 1
ATOM 1597 N N . ASP A 1 196 ? -18.429 -15.606 4.475 1.00 87.25 196 ASP A N 1
ATOM 1598 C CA . ASP A 1 196 ? -18.121 -16.784 5.300 1.00 87.25 196 ASP A CA 1
ATOM 1599 C C . ASP A 1 196 ? -16.608 -17.019 5.498 1.00 87.25 196 ASP A C 1
ATOM 1601 O O . ASP A 1 196 ? -16.105 -18.139 5.547 1.00 87.25 196 ASP A O 1
ATOM 1605 N N . TYR A 1 197 ? -15.838 -15.931 5.588 1.00 83.12 197 TYR A N 1
ATOM 1606 C CA . TYR A 1 197 ? -14.408 -16.007 5.868 1.00 83.12 197 TYR A CA 1
ATOM 1607 C C . TYR A 1 197 ? -14.164 -16.177 7.367 1.00 83.12 197 TYR A C 1
ATOM 1609 O O . TYR A 1 197 ? -14.741 -15.461 8.186 1.00 83.12 197 TYR A O 1
ATOM 1617 N N . HIS A 1 198 ? -13.236 -17.059 7.739 1.00 76.56 198 HIS A N 1
ATOM 1618 C CA . HIS A 1 198 ? -12.733 -17.120 9.109 1.00 76.56 198 HIS A CA 1
ATOM 1619 C C . HIS A 1 198 ? -11.931 -15.853 9.443 1.00 76.56 198 HIS A C 1
ATOM 1621 O O . HIS A 1 198 ? -10.975 -15.505 8.752 1.00 76.56 198 HIS A O 1
ATOM 1627 N N . TYR A 1 199 ? -12.289 -15.184 10.539 1.00 73.38 199 TYR A N 1
ATOM 1628 C CA . TYR A 1 199 ? -11.543 -14.053 11.089 1.00 73.38 199 TYR A CA 1
ATOM 1629 C C . TYR A 1 199 ? -11.480 -14.151 12.615 1.00 73.38 199 TYR A C 1
ATOM 1631 O O . TYR A 1 199 ? -12.396 -14.658 13.261 1.00 73.38 199 TYR A O 1
ATOM 1639 N N . VAL A 1 200 ? -10.395 -13.640 13.194 1.00 64.25 200 VAL A N 1
ATOM 1640 C CA . VAL A 1 200 ? -10.242 -13.472 14.642 1.00 64.25 200 VAL A CA 1
ATOM 1641 C C . VAL A 1 200 ? -10.162 -11.975 14.908 1.00 64.25 200 VAL A C 1
ATOM 1643 O O . VAL A 1 200 ? -9.195 -11.326 14.515 1.00 64.25 200 VAL A O 1
ATOM 1646 N N . GLY A 1 201 ? -11.200 -11.419 15.530 1.00 55.31 201 GLY A N 1
ATOM 1647 C CA . GLY A 1 201 ? -11.153 -10.065 16.082 1.00 55.31 201 GLY A CA 1
ATOM 1648 C C . GLY A 1 201 ? -10.532 -10.090 17.480 1.00 55.31 201 GLY A C 1
ATOM 1649 O O . GLY A 1 201 ? -10.766 -11.038 18.230 1.00 55.31 201 GLY A O 1
ATOM 1650 N N . ARG A 1 202 ? -9.748 -9.067 17.826 1.00 42.16 202 ARG A N 1
ATOM 1651 C CA . ARG A 1 202 ? -9.429 -8.728 19.220 1.00 42.16 202 ARG A CA 1
ATOM 1652 C C . ARG A 1 202 ? -10.238 -7.512 19.630 1.00 42.16 202 ARG A C 1
ATOM 1654 O O . ARG A 1 202 ? -10.347 -6.598 18.784 1.00 42.16 202 ARG A O 1
#

Organism: Parastrongyloides trichosuri (NCBI:txid131310)

Secondary structure (DSSP, 8-state):
-GGGT--EEEEEEES--TTHHHHHHHHHHTT-EEEEEEEEEETTEEEEEEEESSHHHHHHHHHHHHHHHHHTPPPPSS----TTEEEEEETTSS-GGG--TTEEEEPPGGGHHHHTTS-GGGGSS--S-S-SSS-HHHHHHHHHHHHHHHHHHHS-TT-HHHHHHHHHHHHHHHHTT-HHHHHHHHHHHHHHHHTT------

pLDDT: mean 89.64, std 8.29, range [42.16, 98.0]

Sequence (202 aa):
MLSNGYDTAVLTDINNSTGTLECIKKGMDAGLRILAGMEFRNGDELFYIGIAKNEKGFKELNDFITERNRNKSVLPINAPDFPNAFIVYPYEKKEISNLKENEYIGIRPLQRTKITMEPKSNWENIKNKATFTGNRYNDKQLLLKYAQDGFLRRYSKTDQVAIKRIQRELEIIENLNFSSYFLITDDICRYARSKDYHYVGR

Foldseek 3Di:
DVLVVAQEDEDEAELDCVCPVVVCVVCVVVSHHYWYKYFDDDVVRTLKIKTFQDPLLVVVSHVVSVVCVVVVDDDDSDDDDRVRIAIEGEPPSDDLVPDDPSYYYDADPVCVVVVVVDDVVSCPPPPPDLAQVPDLVVLLVVLVVVLVVVCVVPHDPPPPVVVVVSVVVSVVCVVVSNSRVVVVVVVVVVVCVVSVHDDDDD

Radius of gyration: 22.77 Å; chains: 1; bounding box: 56×32×60 Å

InterPro domains:
  IPR004805 Error-prone DNA polymerase/DNA polymerase III subunit alpha DnaE/PolC [PTHR32294] (136-198)
  IPR011708 Bacterial DNA polymerase III, alpha subunit, NTPase domain [PF07733] (142-201)